Protein AF-A0A2P5Y773-F1 (afdb_monomer)

Radius of gyration: 46.37 Å; Cα contacts (8 Å, |Δi|>4): 130; chains: 1; bounding box: 118×93×132 Å

Secondary structure (DSSP, 8-state):
---------------------------------------S-----PPP--HHHHSS-TT------B-TTS-B-SHHHHHHHHHHHHHTT-TTTS-TT-SSGGGS-HHHHHHHHHHH-S-HHHHHHH---TTS-HHHHHHHHHHHTSHHHHHHHHHHHHHHHT-----S-TTS-HHHHHHHHHHHHSSPPPHHHHHHHHHB-TTS-BSSHHHHHHHHHHHHHHHHHHHHTTSTTS-HHHHHHHHHHHHH-SPPHHHHHHHHHHHHHHHHHHHHHHHHHHHHHHHHHHHHHHHHHHHHHHHHHHHHHHHHHHHHHHHHHHHHT-

InterPro domains:
  IPR004252 Probable transposase, Ptta/En/Spm, plant [PF03004] (135-253)

Organism: Gossypium barbadense (NCBI:txid3634)

Sequence (322 aa):
MVQNTPNSEEANSEQQTVIGSSNVPETLDESAEFQTESGETRRGRGRTLLKDLYNLNPVERVKVSRNSHGQPVGSEARFLAGYLGIIARNANMLPINYESWHHMPNNNKNQTLDTIKVLDDYIKKRNVPPRMLRYQWEDAVRFWNSKKGEDREQVGTSSRQKQKFTHMARSRSFFSVAEAEEVSSGQKVGRLQLFEITHRKKDGSPMTSEAGEIMKLKEKKAEYEAVASTDSSVNLDNIDNIIITEVFGPESQAQAEVQRLRDQIAQMQANTVEQIAEVERTYEELQQQLRADAAAREAVAAAREAEAVAMAAEQSKKYDEL

Solvent-accessible surface area (backbone atoms only — not comparable to full-atom values): 20002 Å² total; per-residue (Å²): 130,88,81,83,88,85,85,92,89,86,83,88,89,84,83,89,81,90,87,77,90,77,79,78,77,81,77,74,81,80,71,85,78,79,82,75,88,86,83,77,78,94,66,78,90,70,85,87,72,68,62,70,71,74,68,46,55,96,86,62,71,89,80,61,46,59,51,99,87,69,47,68,39,71,80,47,29,58,52,50,56,53,48,52,58,48,51,63,66,33,57,86,50,43,53,81,88,50,96,42,79,85,74,47,57,65,66,34,53,49,55,47,46,63,75,60,62,67,61,57,72,58,55,59,60,66,66,52,55,96,92,51,57,63,68,61,46,42,50,50,53,53,44,56,76,29,71,70,31,48,53,49,49,51,51,50,50,58,51,56,72,64,60,84,79,77,69,63,49,71,94,49,52,71,68,62,52,36,52,56,47,22,70,73,68,75,45,87,68,48,69,62,56,48,48,47,69,26,37,36,42,97,86,69,46,55,72,44,72,69,52,40,54,57,56,52,48,57,69,50,44,60,58,53,50,56,51,30,73,73,40,90,85,50,57,77,84,48,51,56,52,52,58,47,30,72,74,76,40,79,70,56,70,72,55,52,51,50,51,55,50,50,54,52,49,52,53,52,49,53,52,51,53,51,52,50,53,51,53,53,50,55,50,52,52,51,53,51,51,54,51,51,53,50,53,52,51,50,51,54,50,53,51,52,51,51,52,51,51,51,53,53,53,54,54,52,55,65,63,77,77,113

pLDDT: mean 73.15, std 18.67, range [25.36, 96.06]

Structure (mmCIF, N/CA/C/O backbone):
data_AF-A0A2P5Y773-F1
#
_entry.id   AF-A0A2P5Y773-F1
#
loop_
_atom_site.group_PDB
_atom_site.id
_atom_site.type_symbol
_atom_site.label_atom_id
_atom_site.label_alt_id
_atom_site.label_comp_id
_atom_site.label_asym_id
_atom_site.label_entity_id
_atom_site.label_seq_id
_atom_site.pdbx_PDB_ins_code
_atom_site.Cartn_x
_atom_site.Cartn_y
_atom_site.Cartn_z
_atom_site.occupancy
_atom_site.B_iso_or_equiv
_atom_site.auth_seq_id
_atom_site.auth_comp_id
_atom_site.auth_asym_id
_atom_site.auth_atom_id
_atom_site.pdbx_PDB_model_num
ATOM 1 N N . MET A 1 1 ? -38.745 54.515 -20.528 1.00 32.78 1 MET A N 1
ATOM 2 C CA . MET A 1 1 ? -38.374 55.773 -21.213 1.00 32.78 1 MET A CA 1
ATOM 3 C C . MET A 1 1 ? -36.847 55.790 -21.279 1.00 32.78 1 MET A C 1
ATOM 5 O O . MET A 1 1 ? -36.248 55.534 -20.250 1.00 32.78 1 MET A O 1
ATOM 9 N N . VAL A 1 2 ? -36.207 55.751 -22.461 1.00 28.33 2 VAL A N 1
ATOM 10 C CA . VAL A 1 2 ? -36.013 56.924 -23.357 1.00 28.33 2 VAL A CA 1
ATOM 11 C C . VAL A 1 2 ? -35.158 57.938 -22.568 1.00 28.33 2 VAL A C 1
ATOM 13 O O . VAL A 1 2 ? -35.618 58.366 -21.522 1.00 28.33 2 VAL A O 1
ATOM 16 N N . GLN A 1 3 ? -33.924 58.331 -22.901 1.00 30.53 3 GLN A N 1
ATOM 17 C CA . GLN A 1 3 ? -33.239 58.498 -24.186 1.00 30.53 3 GLN A CA 1
ATOM 18 C C . GLN A 1 3 ? -31.768 58.933 -23.944 1.00 30.53 3 GLN A C 1
ATOM 20 O O . GLN A 1 3 ? -31.491 59.607 -22.960 1.00 30.53 3 GLN A O 1
ATOM 25 N N . ASN A 1 4 ? -30.886 58.569 -24.882 1.00 26.23 4 ASN A N 1
ATOM 26 C CA . ASN A 1 4 ? -29.913 59.394 -25.632 1.00 26.23 4 ASN A CA 1
ATOM 27 C C . ASN A 1 4 ? -28.979 60.431 -24.943 1.00 26.23 4 ASN A C 1
ATOM 29 O O . ASN A 1 4 ? -29.434 61.452 -24.443 1.00 26.23 4 ASN A O 1
ATOM 33 N N . THR A 1 5 ? -27.661 60.153 -25.054 1.00 39.84 5 THR A N 1
ATOM 34 C CA . THR A 1 5 ? -26.528 60.902 -25.701 1.00 39.84 5 THR A CA 1
ATOM 35 C C . THR A 1 5 ? -26.584 62.434 -25.895 1.00 39.84 5 THR A C 1
ATOM 37 O O . THR 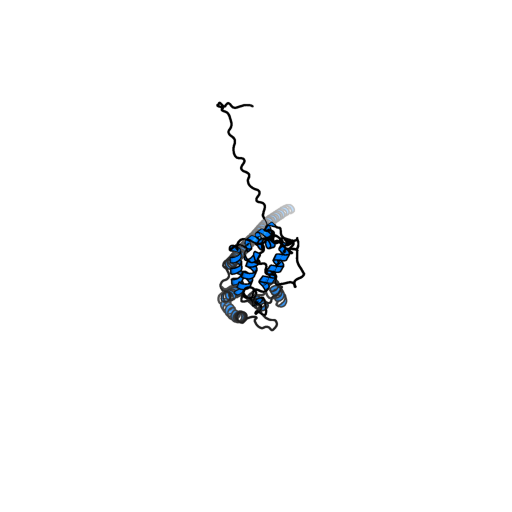A 1 5 ? -27.665 62.970 -26.120 1.00 39.84 5 THR A O 1
ATOM 40 N N . PRO A 1 6 ? -25.422 63.140 -25.965 1.00 40.66 6 PRO A N 1
ATOM 41 C CA . PRO A 1 6 ? -24.846 63.468 -27.296 1.00 40.66 6 PRO A CA 1
ATOM 42 C C . PRO A 1 6 ? -23.299 63.619 -27.423 1.00 40.66 6 PRO A C 1
ATOM 44 O O . PRO A 1 6 ? -22.616 63.953 -26.462 1.00 40.66 6 PRO A O 1
ATOM 47 N N . ASN A 1 7 ? -22.846 63.404 -28.675 1.00 27.86 7 ASN A N 1
ATOM 48 C CA . ASN A 1 7 ? -21.818 64.072 -29.521 1.00 27.86 7 ASN A CA 1
ATOM 49 C C . ASN A 1 7 ? -20.369 64.257 -29.020 1.00 27.86 7 ASN A C 1
ATOM 51 O O . ASN A 1 7 ? -20.149 64.697 -27.902 1.00 27.86 7 ASN A O 1
ATOM 55 N N . SER A 1 8 ? -19.290 63.912 -29.745 1.00 32.34 8 SER A N 1
ATOM 56 C CA . SER A 1 8 ? -18.887 63.989 -31.178 1.00 32.34 8 SER A CA 1
ATOM 57 C C . SER A 1 8 ? -18.492 65.378 -31.689 1.00 32.34 8 SER A C 1
ATOM 59 O O . SER A 1 8 ? -19.305 66.287 -31.596 1.00 32.34 8 SER A O 1
ATOM 61 N N . GLU A 1 9 ? -17.297 65.445 -32.294 1.00 32.12 9 GLU A N 1
ATOM 62 C CA . GLU A 1 9 ? -16.772 66.319 -33.378 1.00 32.12 9 GLU A CA 1
ATOM 63 C C . GLU A 1 9 ? -15.275 66.563 -33.096 1.00 32.12 9 GLU A C 1
ATOM 65 O O . GLU A 1 9 ? -14.897 66.743 -31.944 1.00 32.12 9 GLU A O 1
ATOM 70 N N . GLU A 1 10 ? -14.308 66.592 -34.008 1.00 28.27 10 GLU A N 1
ATOM 71 C CA . GLU A 1 10 ? -14.104 66.331 -35.443 1.00 28.27 10 GLU A CA 1
ATOM 72 C C . GLU A 1 10 ? -12.554 66.421 -35.584 1.00 28.27 10 GLU A C 1
ATOM 74 O O . GLU A 1 10 ? -11.905 67.120 -34.808 1.00 28.27 10 GLU A O 1
ATOM 79 N N . ALA A 1 11 ? -11.852 65.680 -36.441 1.00 27.17 11 ALA A N 1
ATOM 80 C CA . ALA A 1 11 ? -11.589 66.119 -37.808 1.00 27.17 11 ALA A CA 1
ATOM 81 C C . ALA A 1 11 ? -10.816 65.045 -38.604 1.00 27.17 11 ALA A C 1
ATOM 83 O O . ALA A 1 11 ? -9.914 64.376 -38.097 1.00 27.17 11 ALA A O 1
ATOM 84 N N . ASN A 1 12 ? -11.194 64.944 -39.877 1.00 26.11 12 ASN A N 1
ATOM 85 C CA . ASN A 1 12 ? -10.634 64.131 -40.957 1.00 26.11 12 ASN A CA 1
ATOM 86 C C . ASN A 1 12 ? -9.187 64.504 -41.336 1.00 26.11 12 ASN A C 1
ATOM 88 O O . ASN A 1 12 ? -8.844 65.682 -41.295 1.00 26.11 12 ASN A O 1
ATOM 92 N N . SER A 1 13 ? -8.411 63.548 -41.872 1.00 33.34 13 SER A N 1
ATOM 93 C CA . SER A 1 13 ? -7.856 63.683 -43.234 1.00 33.34 13 SER A CA 1
ATOM 94 C C . SER A 1 13 ? -7.246 62.385 -43.788 1.00 33.34 13 SER A C 1
ATOM 96 O O . SER A 1 13 ? -6.932 61.440 -43.070 1.00 33.34 13 SER A O 1
ATOM 98 N N . GLU A 1 14 ? -7.136 62.383 -45.108 1.00 31.12 14 GLU A N 1
ATOM 99 C CA . GLU A 1 14 ? -7.067 61.295 -46.074 1.00 31.12 14 GLU A CA 1
ATOM 100 C C . GLU A 1 14 ? -5.668 60.696 -46.358 1.00 31.12 14 GLU A C 1
ATOM 102 O O . GLU A 1 14 ? -4.648 61.371 -46.317 1.00 31.12 14 GLU A O 1
ATOM 107 N N . GLN A 1 15 ? -5.710 59.422 -46.778 1.00 28.97 15 GLN A N 1
ATOM 108 C CA . GLN A 1 15 ? -4.941 58.757 -47.850 1.00 28.97 15 GLN A CA 1
ATOM 109 C C . GLN A 1 15 ? -3.444 58.369 -47.722 1.00 28.97 15 GLN A C 1
ATOM 111 O O . GLN A 1 15 ? -2.526 59.175 -47.727 1.00 28.97 15 GLN A O 1
ATOM 116 N N . GLN A 1 16 ? -3.273 57.038 -47.820 1.00 25.36 16 GLN A N 1
ATOM 117 C CA . GLN A 1 16 ? -2.366 56.258 -48.684 1.00 25.36 16 GLN A CA 1
ATOM 118 C C . GLN A 1 16 ? -0.847 56.486 -48.624 1.00 25.36 16 GLN A C 1
ATOM 120 O O . GLN A 1 16 ? -0.294 57.379 -49.255 1.00 25.36 16 GLN A O 1
ATOM 125 N N . THR A 1 17 ? -0.139 55.468 -48.116 1.00 25.41 17 THR A N 1
ATOM 126 C CA . THR A 1 17 ? 0.992 54.862 -48.842 1.00 25.41 17 THR A CA 1
ATOM 127 C C . THR A 1 17 ? 1.051 53.359 -48.553 1.00 25.41 17 THR A C 1
ATOM 129 O O . THR A 1 17 ? 0.900 52.907 -47.422 1.00 25.41 17 THR A O 1
ATOM 132 N N . VAL A 1 18 ? 1.218 52.601 -49.631 1.00 26.30 18 VAL A N 1
ATOM 133 C CA . VAL A 1 18 ? 1.481 51.162 -49.730 1.00 26.30 18 VAL A CA 1
ATOM 134 C C . VAL A 1 18 ? 2.726 50.768 -48.918 1.00 26.30 18 VAL A C 1
ATOM 136 O O . VAL A 1 18 ? 3.660 51.559 -48.864 1.00 26.30 18 VAL A O 1
ATOM 139 N N . ILE A 1 19 ? 2.752 49.550 -48.350 1.00 27.52 19 ILE A N 1
ATOM 140 C CA . ILE A 1 19 ? 3.874 48.571 -48.309 1.00 27.52 19 ILE A CA 1
ATOM 141 C C . ILE A 1 19 ? 3.688 47.598 -47.125 1.00 27.52 19 ILE A C 1
ATOM 143 O O . ILE A 1 19 ? 3.613 48.012 -45.973 1.00 27.52 19 ILE A O 1
ATOM 147 N N . GLY A 1 20 ? 3.708 46.290 -47.421 1.00 26.62 20 GLY A N 1
ATOM 148 C CA . GLY A 1 20 ? 4.190 45.278 -46.473 1.00 26.62 20 GLY A CA 1
ATOM 149 C C . GLY A 1 20 ? 3.200 44.213 -45.997 1.00 26.62 20 GLY A C 1
ATOM 150 O O . GLY A 1 20 ? 3.098 43.986 -44.796 1.00 26.62 20 GLY A O 1
ATOM 151 N N . SER A 1 21 ? 2.521 43.496 -46.901 1.00 28.83 21 SER A N 1
ATOM 152 C CA . SER A 1 21 ? 2.020 42.153 -46.563 1.00 28.83 21 SER A CA 1
ATOM 153 C C . SER A 1 21 ? 3.237 41.232 -46.408 1.00 28.83 21 SER A C 1
ATOM 155 O O . SER A 1 21 ? 3.827 40.797 -47.396 1.00 28.83 21 SER A O 1
ATOM 157 N N . SER A 1 22 ? 3.691 41.039 -45.169 1.00 29.39 22 SER A N 1
ATOM 158 C CA . SER A 1 22 ? 4.799 40.138 -44.856 1.00 29.39 22 SER A CA 1
ATOM 159 C C . SER A 1 22 ? 4.264 38.714 -44.781 1.00 29.39 22 SER A C 1
ATOM 161 O O . SER A 1 22 ? 3.589 38.331 -43.826 1.00 29.39 22 SER A O 1
ATOM 163 N N . ASN A 1 23 ? 4.544 37.958 -45.839 1.00 32.72 23 ASN A N 1
ATOM 164 C CA . ASN A 1 23 ? 4.350 36.520 -45.917 1.00 32.72 23 ASN A CA 1
ATOM 165 C C . ASN A 1 23 ? 5.116 35.842 -44.773 1.00 32.72 23 ASN A C 1
ATOM 167 O O . ASN A 1 23 ? 6.347 35.846 -44.759 1.00 32.72 23 ASN A O 1
ATOM 171 N N . VAL A 1 24 ? 4.396 35.239 -43.829 1.00 33.06 24 VAL A N 1
ATOM 172 C CA . VAL A 1 24 ? 4.971 34.218 -42.948 1.00 33.06 24 VAL A CA 1
ATOM 173 C C . VAL A 1 24 ? 5.162 32.968 -43.810 1.00 33.06 24 VAL A C 1
ATOM 175 O O . VAL A 1 24 ? 4.167 32.476 -44.347 1.00 33.06 24 VAL A O 1
ATOM 178 N N . PRO A 1 25 ? 6.391 32.458 -44.006 1.00 31.61 25 PRO A N 1
ATOM 179 C CA . PRO A 1 25 ? 6.590 31.267 -44.808 1.00 31.61 25 PRO A CA 1
ATOM 180 C C . PRO A 1 25 ? 6.075 30.061 -4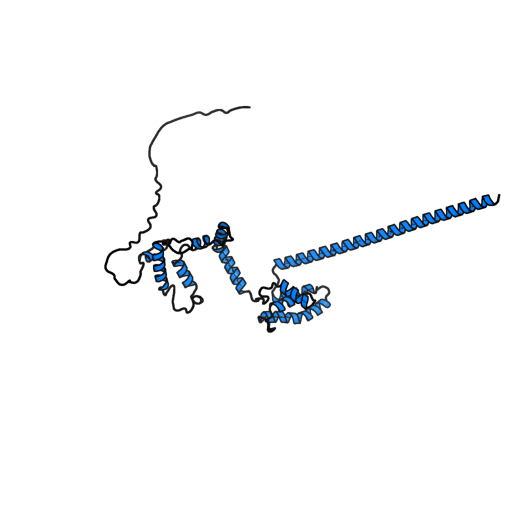4.029 1.00 31.61 25 PRO A C 1
ATOM 182 O O . PRO A 1 25 ? 6.515 29.783 -42.913 1.00 31.61 25 PRO A O 1
ATOM 185 N N . GLU A 1 26 ? 5.159 29.336 -44.655 1.00 33.62 26 GLU A N 1
ATOM 186 C CA . GLU A 1 26 ? 4.920 27.926 -44.401 1.00 33.62 26 GLU A CA 1
ATOM 187 C C . GLU A 1 26 ? 6.259 27.205 -44.621 1.00 33.62 26 GLU A C 1
ATOM 189 O O . GLU A 1 26 ? 6.701 27.001 -45.752 1.00 33.62 26 GLU A O 1
ATOM 194 N N . THR A 1 27 ? 6.986 26.929 -43.534 1.00 28.39 27 THR A N 1
ATOM 195 C CA . THR A 1 27 ? 8.229 26.161 -43.593 1.00 28.39 27 THR A CA 1
ATOM 196 C C . THR A 1 27 ? 7.857 24.728 -43.938 1.00 28.39 27 THR A C 1
ATOM 198 O O . THR A 1 27 ? 7.504 23.938 -43.061 1.00 28.39 27 THR A O 1
ATOM 201 N N . LEU A 1 28 ? 7.889 24.428 -45.236 1.00 30.09 28 LEU A N 1
ATOM 202 C CA . LEU A 1 28 ? 8.004 23.077 -45.757 1.00 30.09 28 LEU A CA 1
ATOM 203 C C . LEU A 1 28 ? 9.133 22.378 -44.996 1.00 30.09 28 LEU A C 1
ATOM 205 O O . LEU A 1 28 ? 10.284 22.810 -45.028 1.00 30.09 28 LEU A O 1
ATOM 209 N N . ASP A 1 29 ? 8.754 21.335 -44.266 1.00 35.06 29 ASP A N 1
ATOM 210 C CA . ASP A 1 29 ? 9.644 20.364 -43.643 1.00 35.06 29 ASP A CA 1
ATOM 211 C C . ASP A 1 29 ? 10.406 19.664 -44.775 1.00 35.06 29 ASP A C 1
ATOM 213 O O . ASP A 1 29 ? 9.926 18.696 -45.370 1.00 35.06 29 ASP A O 1
ATOM 217 N N . GLU A 1 30 ? 11.555 20.226 -45.153 1.00 34.59 30 GLU A N 1
ATOM 218 C CA . GLU A 1 30 ? 12.492 19.619 -46.091 1.00 34.59 30 GLU A CA 1
ATOM 219 C C . GLU A 1 30 ? 13.136 18.417 -45.393 1.00 34.59 30 GLU A C 1
ATOM 221 O O . GLU A 1 30 ? 14.244 18.457 -44.861 1.00 34.59 30 GLU A O 1
ATOM 226 N N . SER A 1 31 ? 12.373 17.327 -45.329 1.00 39.81 31 SER A N 1
ATOM 227 C CA . SER A 1 31 ? 12.896 16.023 -44.956 1.00 39.81 31 SER A CA 1
ATOM 228 C C . SER A 1 31 ? 14.007 15.657 -45.938 1.00 39.81 31 SER A C 1
ATOM 230 O O . SER A 1 31 ? 13.768 15.532 -47.136 1.00 39.81 31 SER A O 1
ATOM 232 N N . ALA A 1 32 ? 15.235 15.526 -45.430 1.00 38.16 32 ALA A N 1
ATOM 233 C CA . ALA A 1 32 ? 16.382 15.114 -46.225 1.00 38.16 32 ALA A CA 1
ATOM 234 C C . ALA A 1 32 ? 16.079 13.762 -46.894 1.00 38.16 32 ALA A C 1
ATOM 236 O O . ALA A 1 32 ? 16.046 12.714 -46.240 1.00 38.16 32 ALA A O 1
ATOM 237 N N . GLU A 1 33 ? 15.823 13.786 -48.201 1.00 37.22 33 GLU A N 1
ATOM 238 C CA . GLU A 1 33 ? 15.613 12.583 -48.994 1.00 37.22 33 GLU A CA 1
ATOM 239 C C . GLU A 1 33 ? 16.935 11.814 -49.106 1.00 37.22 33 GLU A C 1
ATOM 241 O O . GLU A 1 33 ? 17.861 12.198 -49.822 1.00 37.22 33 GLU A O 1
ATOM 246 N N . PHE A 1 34 ? 17.036 10.690 -48.397 1.00 44.25 34 PHE A N 1
ATOM 247 C CA . PHE A 1 34 ? 18.151 9.762 -48.559 1.00 44.25 34 PHE A CA 1
ATOM 248 C C . PHE A 1 34 ? 17.997 9.012 -49.886 1.00 44.25 34 PHE A C 1
ATOM 250 O O . PHE A 1 34 ? 17.175 8.097 -50.001 1.00 44.25 34 PHE A O 1
ATOM 257 N N . GLN A 1 35 ? 18.798 9.376 -50.889 1.00 38.19 35 GLN A N 1
ATOM 258 C CA . GLN A 1 35 ? 18.780 8.701 -52.183 1.00 38.19 35 GLN A CA 1
ATOM 259 C C . GLN A 1 35 ? 19.191 7.229 -52.052 1.00 38.19 35 GLN A C 1
ATOM 261 O O . GLN A 1 35 ? 20.251 6.887 -51.527 1.00 38.19 35 GLN A O 1
ATOM 266 N N . THR A 1 36 ? 18.355 6.332 -52.573 1.00 38.25 36 THR A N 1
ATOM 267 C CA . THR A 1 36 ? 18.776 4.972 -52.914 1.00 38.25 36 THR A CA 1
ATOM 268 C C . THR A 1 36 ? 19.161 4.952 -54.385 1.00 38.25 36 THR A C 1
ATOM 270 O O . THR A 1 36 ? 18.275 4.920 -55.235 1.00 38.25 36 THR A O 1
ATOM 273 N N . GLU A 1 37 ? 20.461 4.960 -54.687 1.00 36.00 37 GLU A N 1
ATOM 274 C CA . GLU A 1 37 ? 20.960 4.723 -56.046 1.00 36.00 37 GLU A CA 1
ATOM 275 C C . GLU A 1 37 ? 20.447 3.369 -56.557 1.00 36.00 37 GLU A C 1
ATOM 277 O O . GLU A 1 37 ? 20.807 2.296 -56.061 1.00 36.00 37 GLU A O 1
ATOM 282 N N . SER A 1 38 ? 19.562 3.421 -57.551 1.00 44.47 38 SER A N 1
ATOM 283 C CA . SER A 1 38 ? 19.101 2.264 -58.304 1.00 44.47 38 SER A CA 1
ATOM 284 C C . SER A 1 38 ? 19.904 2.155 -59.595 1.00 44.47 38 SER A C 1
ATOM 286 O O . SER A 1 38 ? 19.554 2.769 -60.599 1.00 44.47 38 SER A O 1
ATOM 288 N N . GLY A 1 39 ? 20.962 1.348 -59.585 1.00 47.31 39 GLY A N 1
ATOM 289 C CA . GLY A 1 39 ? 21.643 0.966 -60.81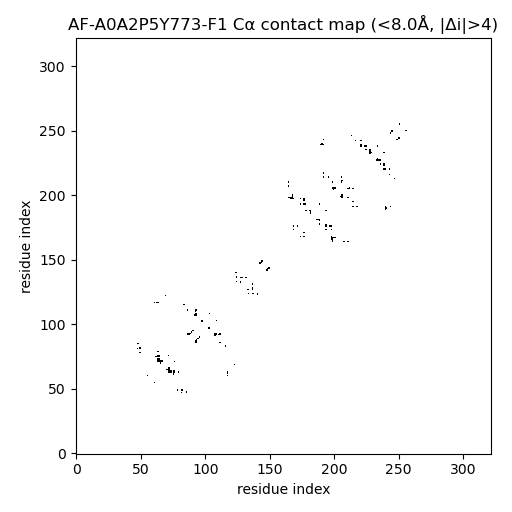9 1.00 47.31 39 GLY A CA 1
ATOM 290 C C . GLY A 1 39 ? 23.086 0.548 -60.604 1.00 47.31 39 GLY A C 1
ATOM 291 O O . GLY A 1 39 ? 23.938 1.399 -60.427 1.00 47.31 39 GLY A O 1
ATOM 292 N N . GLU A 1 40 ? 23.326 -0.766 -60.611 1.00 41.56 40 GLU A N 1
ATOM 293 C CA . GLU A 1 40 ? 24.438 -1.465 -61.286 1.00 41.56 40 GLU A CA 1
ATOM 294 C C . GLU A 1 40 ? 24.680 -2.840 -60.639 1.00 41.56 40 GLU A C 1
ATOM 296 O O . GLU A 1 40 ? 24.579 -3.008 -59.427 1.00 41.56 40 GLU A O 1
ATOM 301 N N . THR A 1 41 ? 24.940 -3.835 -61.497 1.00 46.00 41 THR A N 1
ATOM 302 C CA . THR A 1 41 ? 25.347 -5.239 -61.256 1.00 46.00 41 THR A CA 1
ATOM 303 C C . THR A 1 41 ? 25.388 -5.740 -59.805 1.00 46.00 41 THR A C 1
ATOM 305 O O . THR A 1 41 ? 26.146 -5.232 -58.983 1.00 46.00 41 THR A O 1
ATOM 308 N N . ARG A 1 42 ? 24.641 -6.825 -59.524 1.00 48.84 42 ARG A N 1
ATOM 309 C CA . ARG A 1 42 ? 24.523 -7.498 -58.213 1.00 48.84 42 ARG A CA 1
ATOM 310 C C . ARG A 1 42 ? 25.890 -7.777 -57.558 1.00 48.84 42 ARG A C 1
ATOM 312 O O . ARG A 1 42 ? 26.439 -8.867 -57.693 1.00 48.84 42 ARG A O 1
ATOM 319 N N . ARG A 1 43 ? 26.409 -6.816 -56.789 1.00 56.88 43 ARG A N 1
ATOM 320 C CA . ARG A 1 43 ? 27.452 -7.048 -55.782 1.00 56.88 43 ARG A CA 1
ATOM 321 C C . ARG A 1 43 ? 26.822 -7.834 -54.632 1.00 56.88 43 ARG A C 1
ATOM 323 O O . ARG A 1 43 ? 25.664 -7.601 -54.282 1.00 56.88 43 ARG A O 1
ATOM 330 N N . GLY A 1 44 ? 27.575 -8.759 -54.034 1.00 51.88 44 GLY A N 1
ATOM 331 C CA . GLY A 1 44 ? 27.167 -9.394 -52.779 1.00 51.88 44 GLY A CA 1
ATOM 332 C C . GLY A 1 44 ? 26.790 -8.326 -51.747 1.00 51.88 44 GLY A C 1
ATOM 333 O O . GLY A 1 44 ? 27.393 -7.252 -51.715 1.00 51.88 44 GLY A O 1
ATOM 334 N N . ARG A 1 45 ? 25.753 -8.577 -50.942 1.00 52.91 45 ARG A N 1
ATOM 335 C CA . ARG A 1 45 ? 25.206 -7.578 -50.013 1.00 52.91 45 ARG A CA 1
ATOM 336 C C . ARG A 1 45 ? 26.272 -7.209 -48.970 1.00 52.91 45 ARG A C 1
ATOM 338 O O . ARG A 1 45 ? 26.544 -7.982 -48.058 1.00 52.91 45 ARG A O 1
ATOM 345 N N . GLY A 1 46 ? 26.904 -6.048 -49.145 1.00 63.91 46 GLY A N 1
ATOM 346 C CA . GLY A 1 46 ? 27.942 -5.535 -48.253 1.00 63.91 46 GLY A CA 1
ATOM 347 C C . GLY A 1 46 ? 27.399 -5.079 -46.896 1.00 63.91 46 GLY A C 1
ATOM 348 O O . GLY A 1 46 ? 26.190 -4.994 -46.670 1.00 63.91 46 GLY A O 1
ATOM 349 N N . ARG A 1 47 ? 28.313 -4.766 -45.972 1.00 59.47 47 ARG A N 1
ATOM 350 C CA . ARG A 1 47 ? 27.990 -4.278 -44.625 1.00 59.47 47 ARG A CA 1
ATOM 351 C C . ARG A 1 47 ? 27.212 -2.958 -44.696 1.00 59.47 47 ARG A C 1
ATOM 353 O O . ARG A 1 47 ? 27.708 -1.983 -45.249 1.00 59.47 47 ARG A O 1
ATOM 360 N N . THR A 1 48 ? 26.041 -2.897 -44.061 1.00 67.88 48 THR A N 1
ATOM 361 C CA . THR A 1 48 ? 25.289 -1.645 -43.881 1.00 67.88 48 THR A CA 1
ATOM 362 C C . THR A 1 48 ? 26.058 -0.693 -42.959 1.00 67.88 48 THR A C 1
ATOM 364 O O . THR A 1 48 ? 26.351 -1.065 -41.817 1.00 67.88 48 THR A O 1
ATOM 367 N N . LEU A 1 49 ? 26.389 0.506 -43.456 1.00 63.72 49 LEU A N 1
ATOM 368 C CA . LEU A 1 49 ? 27.180 1.514 -42.735 1.00 63.72 49 LEU A CA 1
ATOM 369 C C . LEU A 1 49 ? 26.376 2.746 -42.281 1.00 63.72 49 LEU A C 1
ATOM 371 O O . LEU A 1 49 ? 26.793 3.349 -41.303 1.00 63.72 49 LEU A O 1
ATOM 375 N N . LEU A 1 50 ? 25.257 3.096 -42.943 1.00 67.69 50 LEU A N 1
ATOM 376 C CA . LEU A 1 50 ? 24.382 4.244 -42.600 1.00 67.69 50 LEU A CA 1
ATOM 377 C C . LEU A 1 50 ? 25.180 5.506 -42.175 1.00 67.69 50 LEU A C 1
ATOM 379 O O . LEU A 1 50 ? 24.931 6.089 -41.124 1.00 67.69 50 LEU A O 1
ATOM 383 N N . LYS A 1 51 ? 26.193 5.893 -42.969 1.00 66.06 51 LYS A N 1
ATOM 384 C CA . LYS A 1 51 ? 27.165 6.947 -42.609 1.00 66.06 51 LYS A CA 1
ATOM 385 C C . LYS A 1 51 ? 26.496 8.293 -42.325 1.00 66.06 51 LYS A C 1
ATOM 387 O O . LYS A 1 51 ? 26.890 8.974 -41.388 1.00 66.06 51 LYS A O 1
ATOM 392 N N . ASP A 1 52 ? 25.451 8.616 -43.076 1.00 61.50 52 ASP A N 1
ATOM 393 C CA . ASP A 1 52 ? 24.742 9.892 -42.968 1.00 61.50 52 ASP A CA 1
ATOM 394 C C . ASP A 1 52 ? 24.061 10.065 -41.605 1.00 61.50 52 ASP A C 1
ATOM 396 O O . ASP A 1 52 ? 23.965 11.175 -41.102 1.00 61.50 52 ASP A O 1
ATOM 400 N N . LEU A 1 53 ? 23.693 8.961 -40.942 1.00 62.66 53 LEU A N 1
ATOM 401 C CA . LEU A 1 53 ? 23.092 8.981 -39.609 1.00 62.66 53 LEU A CA 1
ATOM 402 C C . LEU A 1 53 ? 24.106 9.333 -38.505 1.00 62.66 53 LEU A C 1
ATOM 404 O O . LEU A 1 53 ? 23.727 9.871 -37.471 1.00 62.66 53 LEU A O 1
ATOM 408 N N . TYR A 1 54 ? 25.392 9.035 -38.718 1.00 60.47 54 TYR A N 1
ATOM 409 C CA . TYR A 1 54 ? 26.478 9.417 -37.805 1.00 60.47 54 TYR A CA 1
ATOM 410 C C . TYR A 1 54 ? 26.922 10.870 -37.982 1.00 60.47 54 TYR A C 1
ATOM 412 O O . TYR A 1 54 ? 27.531 11.427 -37.073 1.00 60.47 54 TYR A O 1
ATOM 420 N N . ASN A 1 55 ? 26.617 11.464 -39.136 1.00 59.66 55 ASN A N 1
ATOM 421 C CA . ASN A 1 55 ? 26.916 12.859 -39.445 1.00 59.66 55 ASN A CA 1
ATOM 422 C C . ASN A 1 55 ? 25.773 13.808 -39.048 1.00 59.66 55 ASN A C 1
ATOM 424 O O . ASN A 1 55 ? 25.925 15.019 -39.195 1.00 59.66 55 ASN A O 1
ATOM 428 N N . LEU A 1 56 ? 24.646 13.278 -38.557 1.00 61.66 56 LEU A N 1
ATOM 429 C CA . LEU A 1 56 ? 23.558 14.092 -38.023 1.00 61.66 56 LEU A CA 1
ATOM 430 C C . LEU A 1 56 ? 24.017 14.851 -36.778 1.00 61.66 56 LEU A C 1
ATOM 432 O O . LEU A 1 56 ? 24.749 14.328 -35.932 1.00 61.66 56 LEU A O 1
ATOM 436 N N . ASN A 1 57 ? 23.541 16.086 -36.650 1.00 56.62 57 ASN A N 1
ATOM 437 C CA . ASN A 1 57 ? 23.722 16.876 -35.443 1.00 56.62 57 ASN A CA 1
ATOM 438 C C . ASN A 1 57 ? 23.132 16.106 -34.237 1.00 56.62 57 ASN A C 1
ATOM 440 O O . ASN A 1 57 ? 22.040 15.557 -34.369 1.00 56.62 57 ASN A O 1
ATOM 444 N N . PRO A 1 58 ? 23.775 16.067 -33.051 1.00 58.53 58 PRO A N 1
ATOM 445 C CA . PRO A 1 58 ? 23.231 15.404 -31.855 1.00 58.53 58 PRO A CA 1
ATOM 446 C C . PRO A 1 58 ? 21.786 15.782 -31.474 1.00 58.53 58 PRO A C 1
ATOM 448 O O . PRO A 1 58 ? 21.124 15.046 -30.736 1.00 58.53 58 PRO A O 1
ATOM 451 N N . VAL A 1 59 ? 21.302 16.934 -31.951 1.00 57.41 59 VAL A N 1
ATOM 452 C CA . VAL A 1 59 ? 19.931 17.427 -31.752 1.00 57.41 59 VAL A CA 1
ATOM 453 C C . VAL A 1 59 ? 18.950 16.882 -32.804 1.00 57.41 59 VAL A C 1
ATOM 455 O O . VAL A 1 59 ? 17.765 16.713 -32.513 1.00 57.41 59 VAL A O 1
ATOM 458 N N . GLU A 1 60 ? 19.426 16.555 -34.003 1.00 63.44 60 GLU A N 1
ATOM 459 C CA . GLU A 1 60 ? 18.611 16.070 -35.116 1.00 63.44 60 GLU A CA 1
ATOM 460 C C . GLU A 1 60 ? 18.370 14.563 -34.996 1.00 63.44 60 GLU A C 1
ATOM 462 O O . GLU A 1 60 ? 19.290 13.750 -34.910 1.00 63.44 60 GLU A O 1
ATOM 467 N N . ARG A 1 61 ? 17.093 14.168 -34.977 1.00 71.44 61 ARG A N 1
ATOM 468 C CA . ARG A 1 61 ? 16.682 12.764 -34.865 1.00 71.44 61 ARG A CA 1
ATOM 469 C C . ARG A 1 61 ? 15.783 12.393 -36.029 1.00 71.44 61 ARG A C 1
ATOM 471 O O . ARG A 1 61 ? 14.792 13.068 -36.291 1.00 71.44 61 ARG A O 1
ATOM 478 N N . VAL A 1 62 ? 16.078 11.264 -36.669 1.00 71.88 62 VAL A N 1
ATOM 479 C CA . VAL A 1 62 ? 15.208 10.701 -37.708 1.00 71.88 62 VAL A CA 1
ATOM 480 C C . VAL A 1 62 ? 13.906 10.221 -37.067 1.00 71.88 62 VAL A C 1
ATOM 482 O O . VAL A 1 62 ? 13.896 9.319 -36.222 1.00 71.88 62 VAL A O 1
ATOM 485 N N . LYS A 1 63 ? 12.788 10.826 -37.469 1.00 76.56 63 LYS A N 1
ATOM 486 C CA . LYS A 1 63 ? 11.456 10.461 -36.989 1.00 76.56 63 LYS A CA 1
ATOM 487 C C . LYS A 1 63 ? 10.956 9.225 -37.735 1.00 76.56 63 LYS A C 1
ATOM 489 O O . LYS A 1 63 ? 10.698 9.271 -38.928 1.00 76.56 63 LYS A O 1
ATOM 494 N N . VAL A 1 64 ? 10.769 8.124 -37.012 1.00 80.38 64 VAL A N 1
ATOM 495 C CA . VAL A 1 64 ? 10.234 6.875 -37.575 1.00 80.38 64 VAL A CA 1
ATOM 496 C C . VAL A 1 64 ? 8.739 6.780 -37.286 1.00 80.38 64 VAL A C 1
ATOM 498 O O . VAL A 1 64 ? 8.324 6.718 -36.124 1.00 80.38 64 VAL A O 1
ATOM 501 N N . SER A 1 65 ? 7.928 6.746 -38.341 1.00 77.75 65 SER A N 1
ATOM 502 C CA . SER A 1 65 ? 6.475 6.571 -38.243 1.00 77.75 65 SER A CA 1
ATOM 503 C C . SER A 1 65 ? 6.105 5.180 -37.719 1.00 77.75 65 SER A C 1
ATOM 505 O O . SER A 1 65 ? 6.848 4.216 -37.897 1.00 77.75 65 SER A O 1
ATOM 507 N N . ARG A 1 66 ? 4.951 5.053 -37.046 1.00 74.19 66 ARG A N 1
ATOM 508 C CA . ARG A 1 66 ? 4.465 3.782 -36.476 1.00 74.19 66 ARG A CA 1
ATOM 509 C C . ARG A 1 66 ? 2.989 3.534 -36.781 1.00 74.19 66 ARG A C 1
ATOM 511 O O . ARG A 1 66 ? 2.205 4.482 -36.808 1.00 74.19 66 ARG A O 1
ATOM 518 N N . ASN A 1 67 ? 2.610 2.267 -36.950 1.00 79.69 67 ASN A N 1
ATOM 519 C CA . ASN A 1 67 ? 1.208 1.855 -37.074 1.00 79.69 67 ASN A CA 1
ATOM 520 C C . ASN A 1 67 ? 0.481 1.855 -35.709 1.00 79.69 67 ASN A C 1
ATOM 522 O O . ASN A 1 67 ? 1.072 2.147 -34.666 1.00 79.69 67 ASN A O 1
ATOM 526 N N . SER A 1 68 ? -0.811 1.513 -35.705 1.00 74.25 68 SER A N 1
ATOM 527 C CA . SER A 1 68 ? -1.645 1.425 -34.492 1.00 74.25 68 SER A CA 1
ATOM 528 C C . SER A 1 68 ? -1.146 0.409 -33.456 1.00 74.25 68 SER A C 1
ATOM 530 O O . SER A 1 68 ? -1.431 0.564 -32.274 1.00 74.25 68 SER A O 1
ATOM 532 N N . HIS A 1 69 ? -0.361 -0.584 -33.877 1.00 72.94 69 HIS A N 1
ATOM 533 C CA . HIS A 1 69 ? 0.252 -1.596 -33.012 1.00 72.94 69 HIS A CA 1
ATOM 534 C C . HIS A 1 69 ? 1.647 -1.181 -32.509 1.00 72.94 69 HIS A C 1
ATOM 536 O O . HIS A 1 69 ? 2.342 -1.971 -31.875 1.00 72.94 69 HIS A O 1
ATOM 542 N N . GLY A 1 70 ? 2.092 0.046 -32.807 1.00 73.38 70 GLY A N 1
ATOM 543 C CA . GLY A 1 70 ? 3.386 0.569 -32.370 1.00 73.38 70 GLY A CA 1
ATOM 544 C C . GLY A 1 70 ? 4.592 0.052 -33.160 1.00 73.38 70 GLY A C 1
ATOM 545 O O . GLY A 1 70 ? 5.725 0.311 -32.749 1.00 73.38 70 GLY A O 1
ATOM 546 N N . GLN A 1 71 ? 4.376 -0.635 -34.284 1.00 79.75 71 GLN A N 1
ATOM 547 C CA . GLN A 1 71 ? 5.439 -1.140 -35.158 1.00 79.75 71 GLN A CA 1
ATOM 548 C C . GLN A 1 71 ? 5.906 -0.044 -36.126 1.00 79.75 71 GLN A C 1
ATOM 550 O O . GLN A 1 71 ? 5.061 0.711 -36.615 1.00 79.75 71 GLN A O 1
ATOM 555 N N . PRO A 1 72 ? 7.215 0.059 -36.424 1.00 82.62 72 PRO A N 1
ATOM 556 C CA . PRO A 1 72 ? 7.736 1.066 -37.343 1.00 82.62 72 PRO A CA 1
ATOM 557 C C . PRO A 1 72 ? 7.261 0.801 -38.781 1.00 82.62 72 PRO A C 1
ATOM 559 O O . PRO A 1 72 ? 7.308 -0.333 -39.255 1.00 82.62 72 PRO A O 1
ATOM 562 N N . VAL A 1 73 ? 6.813 1.848 -39.472 1.00 82.12 73 VAL A N 1
ATOM 563 C CA . VAL A 1 73 ? 6.324 1.815 -40.862 1.00 82.12 73 VAL A CA 1
ATOM 564 C C . VAL A 1 73 ? 6.945 2.951 -41.675 1.00 82.12 73 VAL A C 1
ATOM 566 O O . VAL A 1 73 ? 7.354 3.959 -41.104 1.00 82.12 73 VAL A O 1
ATOM 569 N N . GLY A 1 74 ? 7.001 2.791 -42.999 1.00 83.88 74 GLY A N 1
ATOM 570 C CA . GLY A 1 74 ? 7.604 3.764 -43.918 1.00 83.88 74 GLY A CA 1
ATOM 571 C C . GLY A 1 74 ? 9.046 3.433 -44.312 1.00 83.88 74 GLY A C 1
ATOM 572 O O . GLY A 1 74 ? 9.609 2.410 -43.906 1.00 83.88 74 GLY A O 1
ATOM 573 N N . SER A 1 75 ? 9.648 4.302 -45.125 1.00 77.75 75 SER A N 1
ATOM 574 C CA . SER A 1 75 ? 11.045 4.215 -45.573 1.00 77.75 75 SER A CA 1
ATOM 575 C C . SER A 1 75 ? 12.029 4.235 -44.399 1.00 77.75 75 SER A C 1
ATOM 577 O O . SER A 1 75 ? 13.028 3.510 -44.413 1.00 77.75 75 SER A O 1
ATOM 579 N N . GLU A 1 76 ? 11.698 4.982 -43.346 1.00 80.75 76 GLU A N 1
ATOM 580 C CA . GLU A 1 76 ? 12.483 5.227 -42.130 1.00 80.75 76 GLU A CA 1
ATOM 581 C C . GLU A 1 76 ? 12.581 3.973 -41.254 1.00 80.75 76 GLU A C 1
ATOM 583 O O . GLU A 1 76 ? 13.584 3.757 -40.573 1.00 80.75 76 GLU A O 1
ATOM 588 N N . ALA A 1 77 ? 11.584 3.082 -41.315 1.00 80.38 77 ALA A N 1
ATOM 589 C CA . ALA A 1 77 ? 11.583 1.823 -40.568 1.00 80.38 77 ALA A CA 1
ATOM 590 C C . ALA A 1 77 ? 12.763 0.917 -40.958 1.00 80.38 77 ALA A C 1
ATOM 592 O O . ALA A 1 77 ? 13.368 0.257 -40.108 1.00 80.38 77 ALA A O 1
ATOM 593 N N . ARG A 1 78 ? 13.136 0.920 -42.243 1.00 78.88 78 ARG A N 1
ATOM 594 C CA . ARG A 1 78 ? 14.290 0.173 -42.758 1.00 78.88 78 ARG A CA 1
ATOM 595 C C . ARG A 1 78 ? 15.612 0.769 -42.271 1.00 78.88 78 ARG A C 1
ATOM 597 O O . ARG A 1 78 ? 16.536 0.011 -41.970 1.00 78.88 78 ARG A O 1
ATOM 604 N N . PHE A 1 79 ? 15.691 2.095 -42.148 1.00 76.12 79 PHE A N 1
ATOM 605 C CA . PHE A 1 79 ? 16.848 2.775 -41.563 1.00 76.12 79 PHE A CA 1
ATOM 606 C C . PHE A 1 79 ? 16.977 2.467 -40.069 1.00 76.12 79 PHE A C 1
ATOM 608 O O . PHE A 1 79 ? 18.068 2.114 -39.628 1.00 76.12 79 PHE A O 1
ATOM 615 N N . LEU A 1 80 ? 15.869 2.473 -39.317 1.00 81.00 80 LEU A N 1
ATOM 616 C CA . LEU A 1 80 ? 15.850 2.061 -37.911 1.00 81.00 80 LEU A CA 1
ATOM 617 C C . LEU A 1 80 ? 16.361 0.628 -37.737 1.00 81.00 80 LEU A C 1
ATOM 619 O O . LEU A 1 80 ? 17.251 0.390 -36.926 1.00 81.00 80 LEU A O 1
ATOM 623 N N . ALA A 1 81 ? 15.851 -0.324 -38.521 1.00 81.56 81 ALA A N 1
ATOM 624 C CA . ALA A 1 81 ? 16.301 -1.714 -38.459 1.00 81.56 81 ALA A CA 1
ATOM 625 C C . ALA A 1 81 ? 17.805 -1.851 -38.768 1.00 81.56 81 ALA A C 1
ATOM 627 O O . ALA A 1 81 ? 18.527 -2.566 -38.070 1.00 81.56 81 ALA A O 1
ATOM 628 N N . GLY A 1 82 ? 18.297 -1.128 -39.782 1.00 80.88 82 GLY A N 1
ATOM 629 C CA . GLY A 1 82 ? 19.721 -1.079 -40.116 1.00 80.88 82 GLY A CA 1
ATOM 630 C C . GLY A 1 82 ? 20.573 -0.478 -38.996 1.00 80.88 82 GLY A C 1
ATOM 631 O O . GLY A 1 82 ? 21.618 -1.035 -38.658 1.00 80.88 82 GLY A O 1
ATOM 632 N N . TYR A 1 83 ? 20.108 0.615 -38.390 1.00 79.12 83 TYR A N 1
ATOM 633 C CA . TYR A 1 83 ? 20.787 1.303 -37.298 1.00 79.12 83 TYR A CA 1
ATOM 634 C C . TYR A 1 83 ? 20.848 0.463 -36.022 1.00 79.12 83 TYR A C 1
ATOM 636 O O . TYR A 1 83 ? 21.921 0.322 -35.438 1.00 79.12 83 TYR A O 1
ATOM 644 N N . LEU A 1 84 ? 19.746 -0.193 -35.648 1.00 82.31 84 LEU A N 1
ATOM 645 C CA . LEU A 1 84 ? 19.717 -1.150 -34.539 1.00 82.31 84 LEU A CA 1
ATOM 646 C C . LEU A 1 84 ? 20.745 -2.269 -34.747 1.00 82.31 84 LEU A C 1
ATOM 648 O O . LEU A 1 84 ? 21.471 -2.620 -33.821 1.00 82.31 84 LEU A O 1
ATOM 652 N N . GLY A 1 85 ? 20.881 -2.771 -35.978 1.00 82.12 85 GLY A N 1
ATOM 653 C CA . GLY A 1 85 ? 21.917 -3.744 -36.326 1.00 82.12 85 GLY A CA 1
ATOM 654 C C . GLY A 1 85 ? 23.349 -3.204 -36.210 1.00 82.12 85 GLY A C 1
ATOM 655 O O . GLY A 1 85 ? 24.284 -3.978 -36.013 1.00 82.12 85 GLY A O 1
ATOM 656 N N . ILE A 1 86 ? 23.573 -1.893 -36.332 1.00 80.44 86 ILE A N 1
ATOM 657 C CA . ILE A 1 86 ? 24.884 -1.273 -36.086 1.00 80.44 86 ILE A CA 1
ATOM 658 C C . ILE A 1 86 ? 25.137 -1.137 -34.581 1.00 80.44 86 ILE A C 1
ATOM 660 O O . ILE A 1 86 ? 26.204 -1.542 -34.122 1.00 80.44 86 ILE A O 1
ATOM 664 N N . ILE A 1 87 ? 24.153 -0.654 -33.818 1.00 81.00 87 ILE A N 1
ATOM 665 C CA . ILE A 1 87 ? 24.243 -0.531 -32.356 1.00 81.00 87 ILE A CA 1
ATOM 666 C C . ILE A 1 87 ? 24.498 -1.894 -31.706 1.00 81.00 87 ILE A C 1
ATOM 668 O O . ILE A 1 87 ? 25.397 -2.009 -30.879 1.00 81.00 87 ILE A O 1
ATOM 672 N N . ALA A 1 88 ? 23.792 -2.943 -32.140 1.00 82.06 88 ALA A N 1
ATOM 673 C CA . ALA A 1 88 ? 23.975 -4.317 -31.662 1.00 82.06 88 ALA A CA 1
ATOM 674 C C . ALA A 1 88 ? 25.404 -4.857 -31.843 1.00 82.06 88 ALA A C 1
ATOM 676 O O . ALA A 1 88 ? 25.809 -5.776 -31.141 1.00 82.06 88 ALA A O 1
ATOM 677 N N . ARG A 1 89 ? 26.175 -4.298 -32.783 1.00 82.56 89 ARG A N 1
ATOM 678 C CA . ARG A 1 89 ? 27.573 -4.679 -33.038 1.00 82.56 89 ARG A CA 1
ATOM 679 C C . ARG A 1 89 ? 28.578 -3.772 -32.332 1.00 82.56 89 ARG A C 1
ATOM 681 O O . ARG A 1 89 ? 29.778 -4.027 -32.411 1.00 82.56 89 ARG A O 1
ATOM 688 N N . ASN A 1 90 ? 28.126 -2.694 -31.699 1.00 81.44 90 ASN A N 1
ATOM 689 C CA . ASN A 1 90 ? 28.999 -1.772 -30.995 1.00 81.44 90 ASN A CA 1
ATOM 690 C C . ASN A 1 90 ? 29.357 -2.355 -29.625 1.00 81.44 90 ASN A C 1
ATOM 692 O O . ASN A 1 90 ? 28.580 -2.241 -28.681 1.00 81.44 90 ASN A O 1
ATOM 696 N N . ALA A 1 91 ? 30.553 -2.934 -29.514 1.00 81.31 91 ALA A N 1
ATOM 697 C CA . ALA A 1 91 ? 31.032 -3.558 -28.282 1.00 81.31 91 ALA A CA 1
ATOM 698 C C . ALA A 1 91 ? 31.110 -2.591 -27.085 1.00 81.31 91 ALA A C 1
ATOM 700 O O . ALA A 1 91 ? 31.035 -3.039 -25.948 1.00 81.31 91 ALA A O 1
ATOM 701 N N . ASN A 1 92 ? 31.208 -1.276 -27.314 1.00 82.31 92 ASN A N 1
ATOM 702 C CA . ASN A 1 92 ? 31.215 -0.297 -26.224 1.00 82.31 92 ASN A CA 1
ATOM 703 C C . ASN A 1 92 ? 29.812 -0.087 -25.628 1.00 82.31 92 ASN A C 1
ATOM 705 O O . ASN A 1 92 ? 29.681 0.202 -24.442 1.00 82.31 92 ASN A O 1
ATOM 709 N N . MET A 1 93 ? 28.759 -0.234 -26.439 1.00 77.94 93 MET A N 1
ATOM 710 C CA . MET A 1 93 ? 27.370 -0.021 -26.012 1.00 77.94 93 MET A CA 1
ATOM 711 C C . MET A 1 93 ? 26.670 -1.329 -25.638 1.00 77.94 93 MET A C 1
ATOM 713 O O . MET A 1 93 ? 25.993 -1.396 -24.617 1.00 77.94 93 MET A O 1
ATOM 717 N N . LEU A 1 94 ? 26.862 -2.371 -26.448 1.00 83.06 94 LEU A N 1
ATOM 718 C CA . LEU A 1 94 ? 26.280 -3.701 -26.289 1.00 83.06 94 LEU A CA 1
ATOM 719 C C . LEU A 1 94 ? 27.383 -4.771 -26.359 1.00 83.06 94 LEU A C 1
ATOM 721 O O . LEU A 1 94 ? 27.516 -5.477 -27.363 1.00 83.06 94 LEU A O 1
ATOM 725 N N . PRO A 1 95 ? 28.217 -4.877 -25.314 1.00 84.31 95 PRO A N 1
ATOM 726 C CA . PRO A 1 95 ? 29.235 -5.913 -25.235 1.00 84.31 95 PRO A CA 1
ATOM 727 C C . PRO A 1 95 ? 28.604 -7.308 -25.094 1.00 84.31 95 PRO A C 1
ATOM 729 O O . PRO A 1 95 ? 27.682 -7.522 -24.311 1.00 84.31 95 PRO A O 1
ATOM 732 N N . ILE A 1 96 ? 29.143 -8.278 -25.835 1.00 85.69 96 ILE A N 1
ATOM 733 C CA . ILE A 1 96 ? 28.659 -9.675 -25.869 1.00 85.69 96 ILE A CA 1
ATOM 734 C C . ILE A 1 96 ? 29.302 -10.526 -24.751 1.00 85.69 96 ILE A C 1
ATOM 736 O O . ILE A 1 96 ? 28.994 -11.699 -24.585 1.00 85.69 96 ILE A O 1
ATOM 740 N N . ASN A 1 97 ? 30.194 -9.946 -23.945 1.00 88.56 97 ASN A N 1
ATOM 741 C CA . ASN A 1 97 ? 30.913 -10.658 -22.883 1.00 88.56 97 ASN A CA 1
ATOM 742 C C . ASN A 1 97 ? 30.075 -10.926 -21.616 1.00 88.56 97 ASN A C 1
ATOM 744 O O . ASN A 1 97 ? 30.571 -11.577 -20.700 1.00 88.56 97 ASN A O 1
ATOM 748 N N . TYR A 1 98 ? 28.833 -10.440 -21.546 1.00 86.19 98 TYR A N 1
ATOM 749 C CA . TYR A 1 98 ? 27.913 -10.735 -20.450 1.00 86.19 98 TYR A CA 1
ATOM 750 C C . TYR A 1 98 ? 27.006 -11.910 -20.812 1.00 86.19 98 TYR A C 1
ATOM 752 O O . TYR A 1 98 ? 26.263 -11.855 -21.788 1.00 86.19 98 TYR A O 1
ATOM 760 N N . GLU A 1 99 ? 27.003 -12.941 -19.970 1.00 87.12 99 GLU A N 1
ATOM 761 C CA . GLU A 1 99 ? 26.182 -14.146 -20.162 1.00 87.12 99 GLU A CA 1
ATOM 762 C C . GLU A 1 99 ? 24.672 -13.882 -20.005 1.00 87.12 99 GLU A C 1
ATOM 764 O O . GLU A 1 99 ? 23.839 -14.605 -20.543 1.00 87.12 99 GLU A O 1
ATOM 769 N N . SER A 1 100 ? 24.296 -12.811 -19.299 1.00 87.81 100 SER A N 1
ATOM 770 C CA . SER A 1 100 ? 22.900 -12.390 -19.156 1.00 87.81 100 SER A CA 1
ATOM 771 C C . SER A 1 100 ? 22.768 -10.873 -19.177 1.00 87.81 100 SER A C 1
ATOM 773 O O . SER A 1 100 ? 23.582 -10.150 -18.599 1.00 87.81 100 SER A O 1
ATOM 775 N N . TRP A 1 101 ? 21.676 -10.394 -19.782 1.00 83.06 101 TRP A N 1
ATOM 776 C CA . TRP A 1 101 ? 21.300 -8.979 -19.821 1.00 83.06 101 TRP A CA 1
ATOM 777 C C . TRP A 1 101 ? 21.245 -8.341 -18.428 1.00 83.06 101 TRP A C 1
ATOM 779 O O . TRP A 1 101 ? 21.531 -7.154 -18.270 1.00 83.06 101 TRP A O 1
ATOM 789 N N . HIS A 1 102 ? 20.911 -9.114 -17.393 1.00 85.50 102 HIS A N 1
ATOM 790 C CA . HIS A 1 102 ? 20.858 -8.620 -16.017 1.00 85.50 102 HIS A CA 1
ATOM 791 C C . HIS A 1 102 ? 22.239 -8.240 -15.469 1.00 85.50 102 HIS A C 1
ATOM 793 O O . HIS A 1 102 ? 22.325 -7.285 -14.702 1.00 85.50 102 HIS A O 1
ATOM 799 N N . HIS A 1 103 ? 23.306 -8.906 -15.922 1.00 87.69 103 HIS A N 1
ATOM 800 C CA . HIS A 1 103 ? 24.685 -8.615 -15.515 1.00 87.69 103 HIS A CA 1
ATOM 801 C C . HIS A 1 103 ? 25.295 -7.415 -16.247 1.00 87.69 103 HIS A C 1
ATOM 803 O O . HIS A 1 103 ? 26.296 -6.867 -15.790 1.00 87.69 103 HIS A O 1
ATOM 809 N N . MET A 1 104 ? 24.702 -6.980 -17.363 1.00 87.88 104 MET A N 1
ATOM 810 C CA . MET A 1 104 ? 25.202 -5.821 -18.096 1.00 87.88 104 MET A CA 1
ATOM 811 C C . MET A 1 104 ? 24.962 -4.525 -17.294 1.00 87.88 104 MET A C 1
ATOM 813 O O . MET A 1 104 ? 23.824 -4.292 -16.854 1.00 87.88 104 MET A O 1
ATOM 817 N N . PRO A 1 105 ? 25.978 -3.653 -17.126 1.00 88.31 105 PRO A N 1
ATOM 818 C CA . PRO A 1 105 ? 25.843 -2.412 -16.373 1.00 88.31 105 PRO A CA 1
ATOM 819 C C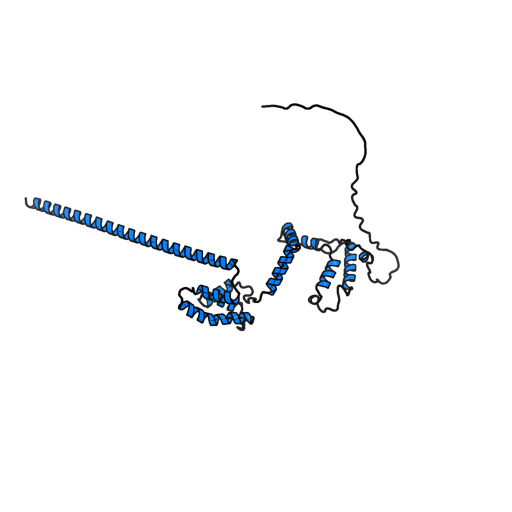 . PRO A 1 105 ? 24.730 -1.507 -16.913 1.00 88.31 105 PRO A C 1
ATOM 821 O O . PRO A 1 105 ? 24.535 -1.371 -18.123 1.00 88.31 105 PRO A O 1
ATOM 824 N N . ASN A 1 106 ? 24.021 -0.829 -16.006 1.00 84.50 106 ASN A N 1
ATOM 825 C CA . ASN A 1 106 ? 22.930 0.078 -16.379 1.00 84.50 106 ASN A CA 1
ATOM 826 C C . ASN A 1 106 ? 23.409 1.274 -17.210 1.00 84.50 106 ASN A C 1
ATOM 828 O O . ASN A 1 106 ? 22.646 1.771 -18.030 1.00 84.50 106 ASN A O 1
ATOM 832 N N . ASN A 1 107 ? 24.671 1.696 -17.067 1.00 85.94 107 ASN A N 1
ATOM 833 C CA . ASN A 1 107 ? 25.240 2.764 -17.890 1.00 85.94 107 ASN A CA 1
ATOM 834 C C . ASN A 1 107 ? 25.189 2.409 -19.388 1.00 85.94 107 ASN A C 1
ATOM 836 O O . ASN A 1 107 ? 24.670 3.180 -20.187 1.00 85.94 107 ASN A O 1
ATOM 840 N N . ASN A 1 108 ? 25.618 1.197 -19.758 1.00 85.50 108 ASN A N 1
ATOM 841 C CA . ASN A 1 108 ? 25.574 0.707 -21.139 1.00 85.50 108 ASN A CA 1
ATOM 842 C C . ASN A 1 108 ? 24.132 0.589 -21.661 1.00 85.50 108 ASN A C 1
ATOM 844 O O . ASN A 1 108 ? 23.846 0.977 -22.797 1.00 85.50 108 ASN A O 1
ATOM 848 N N . LYS A 1 109 ? 23.205 0.106 -20.817 1.00 83.88 109 LYS A N 1
ATOM 849 C CA . LYS A 1 109 ? 21.768 0.028 -21.143 1.00 83.88 109 LYS A CA 1
ATOM 850 C C . LYS A 1 109 ? 21.197 1.409 -21.443 1.00 83.88 109 LYS A C 1
ATOM 852 O O . LYS A 1 109 ? 20.588 1.604 -22.490 1.00 83.88 109 LYS A O 1
ATOM 857 N N . ASN A 1 110 ? 21.429 2.362 -20.548 1.00 82.44 110 ASN A N 1
ATOM 858 C CA . ASN A 1 110 ? 20.889 3.712 -20.651 1.00 82.44 110 ASN A CA 1
ATOM 859 C C . ASN A 1 110 ? 21.486 4.458 -21.842 1.00 82.44 110 ASN A C 1
ATOM 861 O O . ASN A 1 110 ? 20.736 5.014 -22.632 1.00 82.44 110 ASN A O 1
ATOM 865 N N . GLN A 1 111 ? 22.801 4.364 -22.052 1.00 79.75 111 GLN A N 1
ATOM 866 C CA . GLN A 1 111 ? 23.468 4.967 -23.205 1.00 79.75 111 GLN A CA 1
ATOM 867 C C . GLN A 1 111 ? 22.911 4.424 -24.533 1.00 79.75 111 GLN A C 1
ATOM 869 O O . GLN A 1 111 ? 22.678 5.184 -25.470 1.00 79.75 111 GLN A O 1
ATOM 874 N N . THR A 1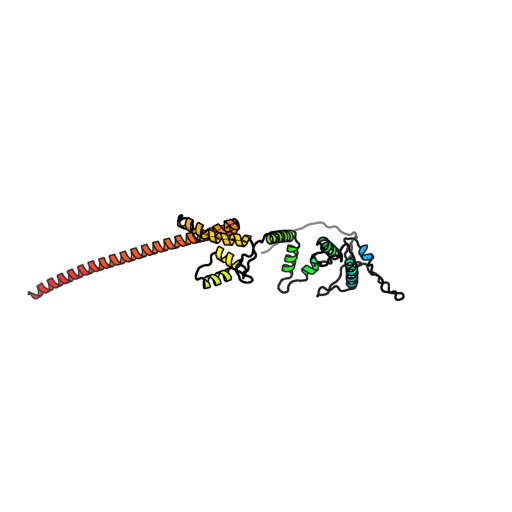 112 ? 22.663 3.111 -24.607 1.00 80.19 112 THR A N 1
ATOM 875 C CA . THR A 1 112 ? 22.046 2.457 -25.773 1.00 80.19 112 THR A CA 1
ATOM 876 C C . THR A 1 112 ? 20.610 2.921 -25.987 1.00 80.19 112 THR A C 1
ATOM 878 O O . THR A 1 112 ? 20.194 3.179 -27.112 1.00 80.19 112 THR A O 1
ATOM 881 N N . LEU A 1 113 ? 19.834 3.048 -24.914 1.00 78.31 113 LEU A N 1
ATOM 882 C CA . LEU A 1 113 ? 18.472 3.557 -25.008 1.00 78.31 113 LEU A CA 1
ATOM 883 C C . LEU A 1 113 ? 18.459 5.032 -25.413 1.00 78.31 113 LEU A C 1
ATOM 885 O O . LEU A 1 113 ? 17.627 5.399 -26.228 1.00 78.31 113 LEU A O 1
ATOM 889 N N . ASP A 1 114 ? 19.391 5.855 -24.934 1.00 75.88 114 ASP A N 1
ATOM 890 C CA . ASP A 1 114 ? 19.489 7.286 -25.247 1.00 75.88 114 ASP A CA 1
ATOM 891 C C . ASP A 1 114 ? 19.817 7.569 -26.718 1.00 75.88 114 ASP A C 1
ATOM 893 O O . ASP A 1 114 ? 19.256 8.496 -27.320 1.00 75.88 114 ASP A O 1
ATOM 897 N N . THR A 1 115 ? 20.672 6.747 -27.330 1.00 74.12 115 THR A N 1
ATOM 898 C CA . THR A 1 115 ? 20.913 6.808 -28.780 1.00 74.12 115 THR A CA 1
ATOM 899 C C . THR A 1 115 ? 19.695 6.331 -29.560 1.00 74.12 115 THR A C 1
ATOM 901 O O . THR A 1 115 ? 19.333 6.931 -30.569 1.00 74.12 115 THR A O 1
ATOM 904 N N . ILE A 1 116 ? 19.007 5.303 -29.057 1.00 74.75 116 ILE A N 1
ATOM 905 C CA . ILE A 1 116 ? 17.793 4.757 -29.668 1.00 74.75 116 ILE A CA 1
ATOM 906 C C . ILE A 1 116 ? 16.559 5.605 -29.361 1.00 74.75 116 ILE A C 1
ATOM 908 O O . ILE A 1 116 ? 15.544 5.339 -29.991 1.00 74.75 116 ILE A O 1
ATOM 912 N N . LYS A 1 117 ? 16.594 6.599 -28.451 1.00 66.75 117 LYS A N 1
ATOM 913 C CA . LYS A 1 117 ? 15.418 7.370 -27.991 1.00 66.75 117 LYS A CA 1
ATOM 914 C C . LYS A 1 117 ? 14.664 7.979 -29.179 1.00 66.75 117 LYS A C 1
ATOM 916 O O . LYS A 1 117 ? 14.878 9.113 -29.602 1.00 66.75 117 LYS A O 1
ATOM 921 N N . VAL A 1 118 ? 13.749 7.161 -29.682 1.00 57.81 118 VAL A N 1
ATOM 922 C CA . VAL A 1 118 ? 12.655 7.404 -30.600 1.00 57.81 118 VAL A CA 1
ATOM 923 C C . VAL A 1 118 ? 11.512 7.745 -29.670 1.00 57.81 118 VAL A C 1
ATOM 925 O O . VAL A 1 118 ? 10.885 6.837 -29.136 1.00 57.81 118 VAL A O 1
ATOM 928 N N . LEU A 1 119 ? 11.307 9.039 -29.419 1.00 51.03 119 LEU A N 1
ATOM 929 C CA . LEU A 1 119 ? 10.081 9.600 -28.841 1.00 51.03 119 LEU A CA 1
ATOM 930 C C . LEU A 1 119 ? 9.416 8.701 -27.758 1.00 51.03 119 LEU A C 1
ATOM 932 O O . LEU A 1 119 ? 8.230 8.386 -27.846 1.00 51.03 119 LEU A O 1
ATOM 936 N N . ASP A 1 120 ? 10.177 8.240 -26.755 1.00 53.41 120 ASP A N 1
ATOM 937 C CA . ASP A 1 120 ? 9.686 7.299 -25.725 1.00 53.41 120 ASP A CA 1
ATOM 938 C C . ASP A 1 120 ? 8.503 7.898 -24.940 1.00 53.41 120 ASP A C 1
ATOM 940 O O . ASP A 1 120 ? 7.512 7.227 -24.648 1.00 53.41 120 ASP A O 1
ATOM 944 N N . ASP A 1 121 ? 8.529 9.218 -24.743 1.00 52.53 121 ASP A N 1
ATOM 945 C CA . ASP A 1 121 ? 7.428 9.984 -24.155 1.00 52.53 121 ASP A CA 1
ATOM 946 C C . ASP A 1 121 ? 6.132 9.919 -24.974 1.00 52.53 121 ASP A C 1
ATOM 948 O O . ASP A 1 121 ? 5.036 9.952 -24.411 1.00 52.53 121 ASP A O 1
ATOM 952 N N . TYR A 1 122 ? 6.221 9.799 -26.300 1.00 52.28 122 TYR A N 1
ATOM 953 C CA . TYR A 1 122 ? 5.049 9.670 -27.165 1.00 52.28 122 TYR A CA 1
ATOM 954 C C . TYR A 1 122 ? 4.455 8.259 -27.102 1.00 52.28 122 TYR A C 1
ATOM 956 O O . TYR A 1 122 ? 3.234 8.106 -27.082 1.00 52.28 122 TYR A O 1
ATOM 964 N N . ILE A 1 123 ? 5.301 7.226 -27.010 1.00 54.56 123 ILE A N 1
ATOM 965 C CA . ILE A 1 123 ? 4.878 5.822 -26.871 1.00 54.56 123 ILE A CA 1
ATOM 966 C C . ILE A 1 123 ? 4.189 5.613 -25.525 1.00 54.56 123 ILE A C 1
ATOM 968 O O . ILE A 1 123 ? 3.089 5.055 -25.482 1.00 54.56 123 ILE A O 1
ATOM 972 N N . LYS A 1 124 ? 4.793 6.127 -24.445 1.00 62.34 124 LYS A N 1
ATOM 973 C CA . LYS A 1 124 ? 4.195 6.113 -23.108 1.00 62.34 124 LYS A CA 1
ATOM 974 C C . LYS A 1 124 ? 2.809 6.741 -23.145 1.00 62.34 124 LYS A C 1
ATOM 976 O O . LYS A 1 124 ? 1.864 6.060 -22.787 1.00 62.34 124 LYS A O 1
ATOM 981 N N . LYS A 1 125 ? 2.637 7.951 -23.690 1.00 62.28 125 LYS A N 1
ATOM 982 C CA . LYS A 1 125 ? 1.326 8.637 -23.757 1.00 62.28 125 LYS A CA 1
ATOM 983 C C . LYS A 1 125 ? 0.269 7.947 -24.635 1.00 62.28 125 LYS A C 1
ATOM 985 O O . LYS A 1 125 ? -0.924 8.151 -24.413 1.00 62.28 125 LYS A O 1
ATOM 990 N N . ARG A 1 126 ? 0.656 7.160 -25.648 1.00 60.41 126 ARG A N 1
ATOM 991 C CA . ARG A 1 126 ? -0.298 6.518 -26.579 1.00 60.41 126 ARG A CA 1
ATOM 992 C C . ARG A 1 126 ? -0.849 5.189 -26.063 1.00 60.41 126 ARG A C 1
ATOM 994 O O . ARG A 1 126 ? -1.997 4.872 -26.366 1.00 60.41 126 ARG A O 1
ATOM 1001 N N . ASN A 1 127 ? -0.071 4.458 -25.265 1.00 73.00 127 ASN A N 1
ATOM 1002 C CA . ASN A 1 127 ? -0.468 3.178 -24.676 1.00 73.00 127 ASN A CA 1
ATOM 1003 C C . ASN A 1 127 ? -1.317 3.384 -23.415 1.00 73.00 127 ASN A C 1
ATOM 1005 O O . ASN A 1 127 ? -0.902 3.052 -22.308 1.00 73.00 127 ASN A O 1
ATOM 1009 N N . VAL A 1 128 ? -2.506 3.959 -23.596 1.00 78.81 128 VAL A N 1
ATOM 1010 C CA . VAL A 1 128 ? -3.475 4.158 -22.515 1.00 78.81 128 VAL A CA 1
ATOM 1011 C C . VAL A 1 128 ? -4.085 2.797 -22.142 1.00 78.81 128 VAL A C 1
ATOM 1013 O O . VAL A 1 128 ? -4.641 2.129 -23.017 1.00 78.81 128 VAL A O 1
ATOM 1016 N N . PRO A 1 129 ? -4.015 2.363 -20.872 1.00 85.19 129 PRO A N 1
ATOM 1017 C CA . PRO A 1 129 ? -4.701 1.158 -20.418 1.00 85.19 129 PRO A CA 1
ATOM 1018 C C . PRO A 1 129 ? -6.210 1.215 -20.716 1.00 85.19 129 PRO A C 1
ATOM 1020 O O . PRO A 1 129 ? -6.819 2.257 -20.476 1.00 85.19 129 PRO A O 1
ATOM 1023 N N . PRO A 1 130 ? -6.858 0.112 -21.147 1.00 82.44 130 PRO A N 1
ATOM 1024 C CA . PRO A 1 130 ? -8.259 0.130 -21.594 1.00 82.44 130 PRO A CA 1
ATOM 1025 C C . PRO A 1 130 ? -9.284 0.676 -20.585 1.00 82.44 130 PRO A C 1
ATOM 1027 O O . PRO A 1 130 ? -10.368 1.090 -20.978 1.00 82.44 130 PRO A O 1
ATOM 1030 N N . ARG A 1 131 ? -8.963 0.664 -19.283 1.00 88.00 131 ARG A N 1
ATOM 1031 C CA . ARG A 1 131 ? -9.827 1.152 -18.192 1.00 88.00 131 ARG A CA 1
ATOM 1032 C C . ARG A 1 131 ? -9.503 2.573 -17.714 1.00 88.00 131 ARG A C 1
ATOM 1034 O O . ARG A 1 131 ? -10.087 3.013 -16.731 1.00 88.00 131 ARG A O 1
ATOM 1041 N N . MET A 1 132 ? -8.564 3.271 -18.348 1.00 88.88 132 MET A N 1
ATOM 1042 C CA . MET A 1 132 ? -8.108 4.591 -17.913 1.00 88.88 132 MET A CA 1
ATOM 1043 C C . MET A 1 132 ? -8.363 5.640 -18.991 1.00 88.88 132 MET A C 1
ATOM 1045 O O . MET A 1 132 ? -8.198 5.381 -20.181 1.00 88.88 132 MET A O 1
ATOM 1049 N N . LEU A 1 133 ? -8.759 6.842 -18.575 1.00 88.50 133 LEU A N 1
ATOM 1050 C CA . LEU A 1 133 ? -8.961 7.951 -19.500 1.00 88.50 133 LEU A CA 1
ATOM 1051 C C . LEU A 1 133 ? -7.606 8.500 -19.965 1.00 88.50 133 LEU A C 1
ATOM 1053 O O . LEU A 1 133 ? -6.645 8.557 -19.197 1.00 88.50 133 LEU A O 1
ATOM 1057 N N . ARG A 1 134 ? -7.538 8.952 -21.224 1.00 82.50 134 ARG A N 1
ATOM 1058 C CA . ARG A 1 134 ? -6.308 9.484 -21.836 1.00 82.50 134 ARG A CA 1
ATOM 1059 C C . ARG A 1 134 ? -5.640 10.561 -20.978 1.00 82.50 134 ARG A C 1
ATOM 1061 O O . ARG A 1 134 ? -4.444 10.466 -20.736 1.00 82.50 134 ARG A O 1
ATOM 1068 N N . TYR A 1 135 ? -6.400 11.553 -20.512 1.00 85.25 135 TYR A N 1
ATOM 1069 C CA . TYR A 1 135 ? -5.834 12.654 -19.728 1.00 85.25 135 TYR A CA 1
ATOM 1070 C C . TYR A 1 135 ? -5.258 12.156 -18.392 1.00 85.25 135 TYR A C 1
ATOM 1072 O O . TYR A 1 135 ? -4.165 12.555 -18.019 1.00 85.25 135 TYR A O 1
ATOM 1080 N N . GLN A 1 136 ? -5.922 11.205 -17.719 1.00 89.94 136 GLN A N 1
ATOM 1081 C CA . GLN A 1 136 ? -5.425 10.612 -16.469 1.00 89.94 136 GLN A CA 1
ATOM 1082 C C . GLN A 1 136 ? -4.097 9.886 -16.687 1.00 89.94 136 GLN A C 1
ATOM 1084 O O . GLN A 1 136 ? -3.187 9.972 -15.863 1.00 89.94 136 GLN A O 1
ATOM 1089 N N . TRP A 1 137 ? -3.971 9.187 -17.815 1.00 87.38 137 TRP A N 1
ATOM 1090 C CA . TRP A 1 137 ? -2.730 8.521 -18.176 1.00 87.38 137 TRP A CA 1
ATOM 1091 C C . TRP A 1 137 ? -1.616 9.509 -18.516 1.00 87.38 137 TRP A C 1
ATOM 1093 O O . TRP A 1 137 ? -0.491 9.356 -18.049 1.00 87.38 137 TRP A O 1
ATOM 1103 N N . GLU A 1 138 ? -1.922 10.544 -19.294 1.00 83.94 138 GLU A N 1
ATOM 1104 C CA . GLU A 1 138 ? -0.965 11.600 -19.613 1.00 83.94 138 GLU A CA 1
ATOM 1105 C C . GLU A 1 138 ? -0.484 12.313 -18.343 1.00 83.94 138 GLU A C 1
ATOM 1107 O O . GLU A 1 138 ? 0.702 12.618 -18.239 1.00 83.94 138 GLU A O 1
ATOM 1112 N N . ASP A 1 139 ? -1.364 12.543 -17.368 1.00 87.94 139 ASP A N 1
ATOM 1113 C CA . ASP A 1 139 ? -1.029 13.115 -16.060 1.00 87.94 139 ASP A CA 1
ATOM 1114 C C . ASP A 1 139 ? -0.120 12.181 -15.255 1.00 87.94 139 ASP A C 1
ATOM 1116 O O . ASP A 1 139 ? 0.898 12.624 -14.722 1.00 87.94 139 ASP A O 1
ATOM 1120 N N . ALA A 1 140 ? -0.435 10.883 -15.219 1.00 87.94 140 ALA A N 1
ATOM 1121 C CA . ALA A 1 140 ? 0.387 9.879 -14.552 1.00 87.94 140 ALA A CA 1
ATOM 1122 C C . ALA A 1 140 ? 1.791 9.794 -15.170 1.00 87.94 140 ALA A C 1
ATOM 1124 O O . ALA A 1 140 ? 2.784 9.822 -14.445 1.00 87.94 140 ALA A O 1
ATOM 1125 N N . VAL A 1 141 ? 1.891 9.753 -16.503 1.00 85.25 141 VAL A N 1
ATOM 1126 C CA . VAL A 1 141 ? 3.178 9.749 -17.216 1.00 85.25 141 VAL A CA 1
ATOM 1127 C C . VAL A 1 141 ? 3.967 11.025 -16.913 1.00 85.25 141 VAL A C 1
ATOM 1129 O O . VAL A 1 141 ? 5.159 10.944 -16.622 1.00 85.25 141 VAL A O 1
ATOM 1132 N N . ARG A 1 142 ? 3.319 12.201 -16.915 1.00 86.81 142 ARG A N 1
ATOM 1133 C CA . ARG A 1 142 ? 3.978 13.467 -16.541 1.00 86.81 142 ARG A CA 1
ATOM 1134 C C . ARG A 1 142 ? 4.476 13.452 -15.098 1.00 86.81 142 ARG A C 1
ATOM 1136 O O . ARG A 1 142 ? 5.579 13.922 -14.846 1.00 86.81 142 ARG A O 1
ATOM 1143 N N . PHE A 1 143 ? 3.694 12.911 -14.166 1.00 90.00 143 PHE A N 1
ATOM 1144 C CA . PHE A 1 143 ? 4.083 12.809 -12.763 1.00 90.00 143 PHE A CA 1
ATOM 1145 C C . PHE A 1 143 ? 5.304 11.902 -12.572 1.00 90.00 143 PHE A C 1
ATOM 1147 O O . PHE A 1 143 ? 6.270 12.320 -11.937 1.00 90.00 143 PHE A O 1
ATOM 1154 N N . TRP A 1 144 ? 5.296 10.696 -13.142 1.00 86.38 144 TRP A N 1
ATOM 1155 C CA . TRP A 1 144 ? 6.394 9.739 -12.970 1.00 86.38 144 TRP A CA 1
ATOM 1156 C C . TRP A 1 144 ? 7.678 10.150 -13.698 1.00 86.38 144 TRP A C 1
ATOM 1158 O O . TRP A 1 144 ? 8.760 9.866 -13.203 1.00 86.38 144 TRP A O 1
ATOM 1168 N N . ASN A 1 145 ? 7.573 10.890 -14.805 1.00 82.44 145 ASN A N 1
ATOM 1169 C CA . ASN A 1 145 ? 8.731 11.496 -15.472 1.00 82.44 145 ASN A CA 1
ATOM 1170 C C . ASN A 1 145 ? 9.230 12.786 -14.780 1.00 82.44 145 ASN A C 1
ATOM 1172 O O . ASN A 1 145 ? 10.231 13.360 -15.207 1.00 82.44 145 ASN A O 1
ATOM 1176 N N . SER A 1 146 ? 8.529 13.298 -13.762 1.00 88.12 146 SER A N 1
ATOM 1177 C CA . SER A 1 146 ? 8.940 14.510 -13.043 1.00 88.12 146 SER A CA 1
ATOM 1178 C C . SER A 1 146 ? 9.975 14.203 -11.962 1.00 88.12 146 SER A C 1
ATOM 1180 O O . SER A 1 146 ? 10.011 13.098 -11.421 1.00 88.12 146 SER A O 1
ATOM 1182 N N . LYS A 1 147 ? 10.738 15.224 -11.547 1.00 91.12 147 LYS A N 1
ATOM 1183 C CA . LYS A 1 147 ? 11.690 15.096 -10.432 1.00 91.12 147 LYS A CA 1
ATOM 1184 C C . LYS A 1 147 ? 11.024 14.595 -9.144 1.00 91.12 147 LYS A C 1
ATOM 1186 O O . LYS A 1 147 ? 11.557 13.742 -8.448 1.00 91.12 147 LYS A O 1
ATOM 1191 N N . LYS A 1 148 ? 9.791 15.041 -8.887 1.00 92.00 148 LYS A N 1
ATOM 1192 C CA . LYS A 1 148 ? 8.980 14.588 -7.748 1.00 92.00 148 LYS A CA 1
ATOM 1193 C C . LYS A 1 148 ? 8.641 13.093 -7.816 1.00 92.00 148 LYS A C 1
ATOM 1195 O O . LYS A 1 148 ? 8.537 12.449 -6.774 1.00 92.00 148 LYS A O 1
ATOM 1200 N N . GLY A 1 149 ? 8.422 12.556 -9.017 1.00 90.62 149 GLY A N 1
ATOM 1201 C CA . GLY A 1 149 ? 8.192 11.128 -9.240 1.00 90.62 149 GLY A CA 1
ATOM 1202 C C . GLY A 1 149 ? 9.453 10.310 -8.969 1.00 90.62 149 GLY A C 1
ATOM 1203 O O . GLY A 1 149 ? 9.394 9.346 -8.208 1.00 90.62 149 GLY A O 1
ATOM 1204 N N . GLU A 1 150 ? 10.587 10.759 -9.509 1.00 88.50 150 GLU A N 1
ATOM 1205 C CA . GLU A 1 150 ? 11.906 10.146 -9.306 1.00 88.50 150 GLU A CA 1
ATOM 1206 C C . GLU A 1 150 ? 12.295 10.103 -7.820 1.00 88.50 150 GLU A C 1
ATOM 1208 O O . GLU A 1 150 ? 12.639 9.045 -7.294 1.00 88.50 150 GLU A O 1
ATOM 1213 N N . ASP A 1 151 ? 12.163 11.223 -7.104 1.00 93.25 151 ASP A N 1
ATOM 1214 C CA . ASP A 1 151 ? 12.489 11.285 -5.676 1.00 93.25 151 ASP A CA 1
ATOM 1215 C C . ASP A 1 151 ? 11.598 10.326 -4.863 1.00 93.25 151 ASP A C 1
ATOM 1217 O O . ASP A 1 151 ? 12.055 9.658 -3.932 1.00 93.25 151 ASP A O 1
ATOM 1221 N N . ARG A 1 152 ? 10.319 10.193 -5.243 1.00 92.06 152 ARG A N 1
ATOM 1222 C CA . ARG A 1 152 ? 9.384 9.259 -4.600 1.00 92.06 152 ARG A CA 1
ATOM 1223 C C . ARG A 1 152 ? 9.745 7.800 -4.876 1.00 92.06 152 ARG A C 1
ATOM 1225 O O . ARG A 1 152 ? 9.619 6.971 -3.974 1.00 92.06 152 ARG A O 1
ATOM 1232 N N . GLU A 1 153 ? 10.195 7.481 -6.085 1.00 90.25 153 GLU A N 1
ATOM 1233 C CA . GLU A 1 153 ? 10.706 6.154 -6.438 1.00 90.25 153 GLU A CA 1
ATOM 1234 C C . GLU A 1 153 ? 11.981 5.821 -5.655 1.00 90.25 153 GLU A C 1
ATOM 1236 O O . GLU A 1 153 ? 12.096 4.718 -5.111 1.00 90.25 153 GLU A O 1
ATOM 1241 N N . GLN A 1 154 ? 12.906 6.777 -5.526 1.00 90.62 154 GLN A N 1
ATOM 1242 C CA . GLN A 1 154 ? 14.131 6.607 -4.747 1.00 90.62 154 GLN A CA 1
ATOM 1243 C C . GLN A 1 154 ? 13.810 6.325 -3.276 1.00 90.62 154 GLN A C 1
ATOM 1245 O O . GLN A 1 154 ? 14.300 5.343 -2.714 1.00 90.62 154 GLN A O 1
ATOM 1250 N N . VAL A 1 155 ? 12.919 7.119 -2.670 1.00 91.25 155 VAL A N 1
ATOM 1251 C CA . VAL A 1 155 ? 12.437 6.889 -1.298 1.00 91.25 155 VAL A CA 1
ATOM 1252 C C . VAL A 1 155 ? 11.772 5.518 -1.176 1.00 91.25 155 VAL A C 1
ATOM 1254 O O . VAL A 1 155 ? 12.062 4.782 -0.230 1.00 91.25 155 VAL A O 1
ATOM 1257 N N . GLY A 1 156 ? 10.916 5.139 -2.129 1.00 90.88 156 GLY A N 1
ATOM 1258 C CA . GLY A 1 156 ? 10.263 3.830 -2.156 1.00 90.88 156 GLY A CA 1
ATOM 1259 C C . GLY A 1 156 ? 11.262 2.673 -2.227 1.00 90.88 156 GLY A C 1
ATOM 1260 O O . GLY A 1 156 ? 11.144 1.711 -1.470 1.00 90.88 156 GLY A O 1
ATOM 1261 N N . THR A 1 157 ? 12.291 2.797 -3.065 1.00 87.38 157 THR A N 1
ATOM 1262 C CA . THR A 1 157 ? 13.356 1.798 -3.234 1.00 87.38 157 THR A CA 1
ATOM 1263 C C . THR A 1 157 ? 14.199 1.667 -1.970 1.00 87.38 157 THR A C 1
ATOM 1265 O O . THR A 1 157 ? 14.364 0.560 -1.459 1.00 87.38 157 THR A O 1
ATOM 1268 N N . SER A 1 158 ? 14.672 2.782 -1.404 1.00 89.81 158 SER A N 1
ATOM 1269 C CA . SER A 1 158 ? 15.430 2.778 -0.148 1.00 89.81 158 SER A CA 1
ATOM 1270 C C . SER A 1 158 ? 14.603 2.254 1.029 1.00 89.81 158 SER A C 1
ATOM 1272 O O . SER A 1 158 ? 15.132 1.555 1.889 1.00 89.81 158 SER A O 1
ATOM 1274 N N . SER A 1 159 ? 13.300 2.545 1.071 1.00 86.38 159 SER A N 1
ATOM 1275 C CA . SER A 1 159 ? 12.397 2.020 2.105 1.00 86.38 159 SER A CA 1
ATOM 1276 C C . SER A 1 159 ? 12.183 0.519 1.936 1.00 86.38 159 SER A C 1
ATOM 1278 O O . SER A 1 159 ? 12.240 -0.228 2.909 1.00 86.38 159 SER A O 1
ATOM 1280 N N . ARG A 1 160 ? 12.013 0.051 0.692 1.00 84.25 160 ARG A N 1
ATOM 1281 C CA . ARG A 1 160 ? 11.865 -1.373 0.387 1.00 84.25 160 ARG A CA 1
ATOM 1282 C C . ARG A 1 160 ? 13.125 -2.168 0.720 1.00 84.25 160 ARG A C 1
ATOM 1284 O O . ARG A 1 160 ? 13.007 -3.272 1.235 1.00 84.25 160 ARG A O 1
ATOM 1291 N N . GLN A 1 161 ? 14.310 -1.604 0.490 1.00 83.00 161 GLN A N 1
ATOM 1292 C CA . GLN A 1 161 ? 15.586 -2.210 0.894 1.00 83.00 161 GLN A CA 1
ATOM 1293 C C . GLN A 1 161 ? 15.708 -2.383 2.414 1.00 83.00 161 GLN A C 1
ATOM 1295 O O . GLN A 1 161 ? 16.372 -3.308 2.871 1.00 83.00 161 GLN A O 1
ATOM 1300 N N . LYS A 1 162 ? 15.049 -1.523 3.201 1.00 83.06 162 LYS A 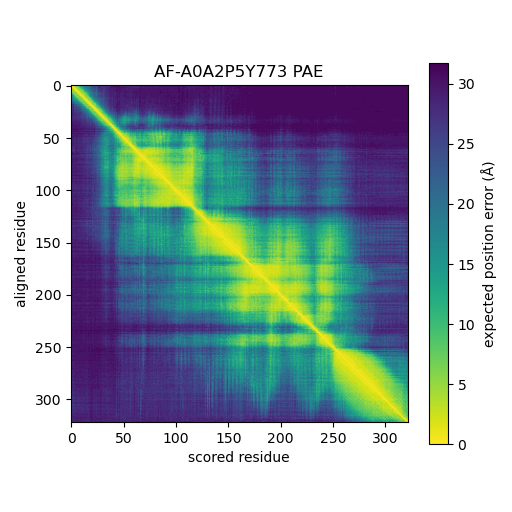N 1
ATOM 1301 C CA . LYS A 1 162 ? 15.004 -1.616 4.668 1.00 83.06 162 LYS A CA 1
ATOM 1302 C C . LYS A 1 162 ? 13.933 -2.582 5.184 1.00 83.06 162 LYS A C 1
ATOM 1304 O O . LYS A 1 162 ? 13.842 -2.781 6.393 1.00 83.06 162 LYS A O 1
ATOM 1309 N N . GLN A 1 163 ? 13.113 -3.178 4.316 1.00 81.56 163 GLN A N 1
ATOM 1310 C CA . GLN A 1 163 ? 12.108 -4.149 4.737 1.00 81.56 163 GLN A CA 1
ATOM 1311 C C . GLN A 1 163 ? 12.790 -5.455 5.166 1.00 81.56 163 GLN A C 1
ATOM 1313 O O . GLN A 1 163 ? 13.170 -6.273 4.332 1.00 81.56 163 GLN A O 1
ATOM 1318 N N . LYS A 1 164 ? 12.918 -5.661 6.479 1.00 73.88 164 LYS A N 1
ATOM 1319 C CA . LYS A 1 164 ? 13.588 -6.840 7.051 1.00 73.88 164 LYS A CA 1
ATOM 1320 C C . LYS A 1 164 ? 12.680 -8.063 7.189 1.00 73.88 164 LYS A C 1
ATOM 1322 O O . LYS A 1 164 ? 13.141 -9.198 7.105 1.00 73.88 164 LYS A O 1
ATOM 1327 N N . PHE A 1 165 ? 11.378 -7.834 7.367 1.00 70.88 165 PHE A N 1
ATOM 1328 C CA . PHE A 1 165 ? 10.395 -8.883 7.626 1.00 70.88 165 PHE A CA 1
ATOM 1329 C C . PHE A 1 165 ? 9.422 -9.004 6.454 1.00 70.88 165 PHE A C 1
ATOM 1331 O O . PHE A 1 165 ? 8.705 -8.062 6.103 1.00 70.88 165 PHE A O 1
ATOM 1338 N N . THR A 1 166 ? 9.404 -10.182 5.834 1.00 79.00 166 THR A N 1
ATOM 1339 C CA . THR A 1 166 ? 8.365 -10.564 4.873 1.00 79.00 166 THR A CA 1
ATOM 1340 C C . THR A 1 166 ? 7.474 -11.593 5.552 1.00 79.00 166 THR A C 1
ATOM 1342 O O . THR A 1 166 ? 7.979 -12.586 6.072 1.00 79.00 166 THR A O 1
ATOM 1345 N N . HIS A 1 167 ? 6.164 -11.360 5.565 1.00 83.50 167 HIS A N 1
ATOM 1346 C CA . HIS A 1 167 ? 5.224 -12.281 6.193 1.00 83.50 167 HIS A CA 1
ATOM 1347 C C . HIS A 1 167 ? 4.926 -13.493 5.295 1.00 83.50 167 HIS A C 1
ATOM 1349 O O . HIS A 1 167 ? 4.922 -13.415 4.067 1.00 83.50 167 HIS A O 1
ATOM 1355 N N . MET A 1 168 ? 4.608 -14.614 5.932 1.00 81.75 168 MET A N 1
ATOM 1356 C CA . MET A 1 168 ? 4.252 -15.912 5.352 1.00 81.75 168 MET A CA 1
ATOM 1357 C C . MET A 1 168 ? 2.738 -16.123 5.219 1.00 81.75 168 MET A C 1
ATOM 1359 O O . MET A 1 168 ? 2.308 -17.177 4.753 1.00 81.75 168 MET A O 1
ATOM 1363 N N . ALA A 1 169 ? 1.919 -15.118 5.551 1.00 79.00 169 ALA A N 1
ATOM 1364 C CA . ALA A 1 169 ? 0.464 -15.165 5.366 1.00 79.00 169 ALA A CA 1
ATOM 1365 C C . ALA A 1 169 ? 0.037 -15.323 3.887 1.00 79.00 169 ALA A C 1
ATOM 1367 O O . ALA A 1 169 ? -1.120 -15.629 3.601 1.00 79.00 169 ALA A O 1
ATOM 1368 N N . ARG A 1 170 ? 0.980 -15.202 2.937 1.00 80.62 170 ARG A N 1
ATOM 1369 C CA . ARG A 1 170 ? 0.742 -15.304 1.489 1.00 80.62 170 ARG A CA 1
ATOM 1370 C C . ARG A 1 170 ? -0.369 -14.335 1.077 1.00 80.62 170 ARG A C 1
ATOM 1372 O O . ARG A 1 170 ? -0.286 -13.153 1.372 1.00 80.62 170 ARG A O 1
ATOM 1379 N N . SER A 1 171 ? -1.395 -14.823 0.387 1.00 84.44 171 SER A N 1
ATOM 1380 C CA . SER A 1 171 ? -2.557 -14.040 -0.029 1.00 84.44 171 SER A CA 1
ATOM 1381 C C . SER A 1 171 ? -3.587 -13.830 1.086 1.00 84.44 171 SER A C 1
ATOM 1383 O O . SER A 1 171 ? -4.588 -13.160 0.848 1.00 84.44 171 SER A O 1
ATOM 1385 N N . ARG A 1 172 ? -3.393 -14.409 2.280 1.00 88.44 172 ARG A N 1
ATOM 1386 C CA . ARG A 1 172 ? -4.288 -14.185 3.419 1.00 88.44 172 ARG A CA 1
ATOM 1387 C C . ARG A 1 172 ? -3.914 -12.880 4.109 1.00 88.44 172 ARG A C 1
ATOM 1389 O O . ARG A 1 172 ? -2.745 -12.623 4.383 1.00 88.44 172 ARG A O 1
ATOM 1396 N N . SER A 1 173 ? -4.924 -12.074 4.419 1.00 88.12 173 SER A N 1
ATOM 1397 C CA . SER A 1 173 ? -4.752 -10.898 5.267 1.00 88.12 173 SER A CA 1
ATOM 1398 C C . SER A 1 173 ? -4.434 -11.312 6.706 1.00 88.12 173 SER A C 1
ATOM 1400 O O . SER A 1 173 ? -4.809 -12.400 7.147 1.00 88.12 173 SER A O 1
ATOM 1402 N N . PHE A 1 174 ? -3.790 -10.426 7.467 1.00 88.50 174 PHE A N 1
ATOM 1403 C CA . PHE A 1 174 ? -3.530 -10.660 8.891 1.00 88.50 174 PHE A CA 1
ATOM 1404 C C . PHE A 1 174 ? -4.813 -10.849 9.706 1.00 88.50 174 PHE A C 1
ATOM 1406 O O . PHE A 1 174 ? -4.836 -11.713 10.572 1.00 88.50 174 PHE A O 1
ATOM 1413 N N . PHE A 1 175 ? -5.897 -10.144 9.367 1.00 85.69 175 PHE A N 1
ATOM 1414 C CA . PHE A 1 175 ? -7.209 -10.350 9.992 1.00 85.69 175 PHE A CA 1
ATOM 1415 C C . PHE A 1 175 ? -7.739 -11.769 9.775 1.00 85.69 175 PHE A C 1
ATOM 1417 O O . PHE A 1 175 ? -8.153 -12.416 10.725 1.00 85.69 175 PHE A O 1
ATOM 1424 N N . SER A 1 176 ? -7.647 -12.289 8.547 1.00 88.81 176 SER A N 1
ATOM 1425 C CA . SER A 1 176 ? -8.084 -13.657 8.245 1.00 88.81 176 SER A CA 1
ATOM 1426 C C . SER A 1 176 ? -7.226 -14.714 8.943 1.00 88.81 176 SER A C 1
ATOM 1428 O O . SER A 1 176 ? -7.710 -15.803 9.246 1.00 88.81 176 SER A O 1
ATOM 1430 N N . VAL A 1 177 ? -5.934 -14.441 9.143 1.00 89.62 177 VAL A N 1
ATOM 1431 C CA . VAL A 1 177 ? -5.047 -15.336 9.897 1.00 89.62 177 VAL A CA 1
ATOM 1432 C C . VAL A 1 177 ? -5.399 -15.313 11.382 1.00 89.62 177 VAL A C 1
ATOM 1434 O O . VAL A 1 177 ? -5.508 -16.383 11.969 1.00 89.62 177 VAL A O 1
ATOM 1437 N N . ALA A 1 178 ? -5.621 -14.126 11.953 1.00 89.31 178 ALA A N 1
ATOM 1438 C CA . ALA A 1 178 ? -6.025 -13.964 13.345 1.00 89.31 178 ALA A CA 1
ATOM 1439 C C . ALA A 1 178 ? -7.353 -14.677 13.624 1.00 89.31 178 ALA A C 1
ATOM 1441 O O . ALA A 1 178 ? -7.392 -15.547 14.478 1.00 89.31 178 ALA A O 1
ATOM 1442 N N . GLU A 1 179 ? -8.399 -14.404 12.843 1.00 90.25 179 GLU A N 1
ATOM 1443 C CA . GLU A 1 179 ? -9.725 -15.009 13.025 1.00 90.25 179 GLU A CA 1
ATOM 1444 C C . GLU A 1 179 ? -9.681 -16.543 12.977 1.00 90.25 179 GLU A C 1
ATOM 1446 O O . GLU A 1 179 ? -10.273 -17.215 13.817 1.00 90.25 179 GLU A O 1
ATOM 1451 N N . ALA A 1 180 ? -8.941 -17.121 12.027 1.00 89.69 180 ALA A N 1
ATOM 1452 C CA . ALA A 1 180 ? -8.816 -18.574 11.939 1.00 89.69 180 ALA A CA 1
ATOM 1453 C C . ALA A 1 180 ? -8.149 -19.184 13.181 1.00 89.69 180 ALA A C 1
ATOM 1455 O O . ALA A 1 180 ? -8.534 -20.271 13.605 1.00 89.69 180 ALA A O 1
ATOM 1456 N N . GLU A 1 181 ? -7.169 -18.485 13.751 1.00 89.94 181 GLU A N 1
ATOM 1457 C CA . GLU A 1 181 ? -6.493 -18.910 14.972 1.00 89.94 181 GLU A CA 1
ATOM 1458 C C . GLU A 1 181 ? -7.373 -18.694 16.216 1.00 89.94 181 GLU A C 1
ATOM 1460 O O . GLU A 1 181 ? -7.395 -19.544 17.106 1.00 89.94 181 GLU A O 1
ATOM 1465 N N . GLU A 1 182 ? -8.148 -17.608 16.276 1.00 92.38 182 GLU A N 1
ATOM 1466 C CA . GLU A 1 182 ? -9.126 -17.356 17.344 1.00 92.38 182 GLU A CA 1
ATOM 1467 C C . GLU A 1 182 ? -10.203 -18.444 17.371 1.00 92.38 182 GLU A C 1
ATOM 1469 O O . GLU A 1 182 ? -10.535 -18.961 18.435 1.00 92.38 182 GLU A O 1
ATOM 1474 N N . VAL A 1 183 ? -10.691 -18.865 16.200 1.00 92.38 183 VAL A N 1
ATOM 1475 C CA . VAL A 1 183 ? -11.656 -19.967 16.075 1.00 92.38 183 VAL A CA 1
ATOM 1476 C C . VAL A 1 183 ? -11.064 -21.294 16.556 1.00 92.38 183 VAL A C 1
ATOM 1478 O O . VAL A 1 183 ? -11.770 -22.076 17.189 1.00 92.38 183 VAL A O 1
ATOM 1481 N N . SER A 1 184 ? -9.784 -21.570 16.280 1.00 89.50 184 SER A N 1
ATOM 1482 C CA . SER A 1 184 ? -9.151 -22.822 16.717 1.00 89.50 184 SER A CA 1
ATOM 1483 C C . SER A 1 184 ? -8.730 -22.828 18.185 1.00 89.50 184 SER A C 1
ATOM 1485 O O . SER A 1 184 ? -8.806 -23.870 18.832 1.00 89.50 184 SER A O 1
ATOM 1487 N N . SER A 1 185 ? -8.256 -21.695 18.704 1.00 86.94 185 SER A N 1
ATOM 1488 C CA . SER A 1 185 ? -7.740 -21.575 20.074 1.00 86.94 185 SER A CA 1
ATOM 1489 C C . SER A 1 185 ? -8.822 -21.203 21.090 1.00 86.94 185 SER A C 1
ATOM 1491 O O . SER A 1 185 ? -8.641 -21.431 22.283 1.00 86.94 185 SER A O 1
ATOM 1493 N N . GLY A 1 186 ? -9.939 -20.627 20.635 1.00 86.81 186 GLY A N 1
ATOM 1494 C CA . GLY A 1 186 ? -10.987 -20.073 21.492 1.00 86.81 186 GLY A CA 1
ATOM 1495 C C . GLY A 1 186 ? -10.572 -18.796 22.23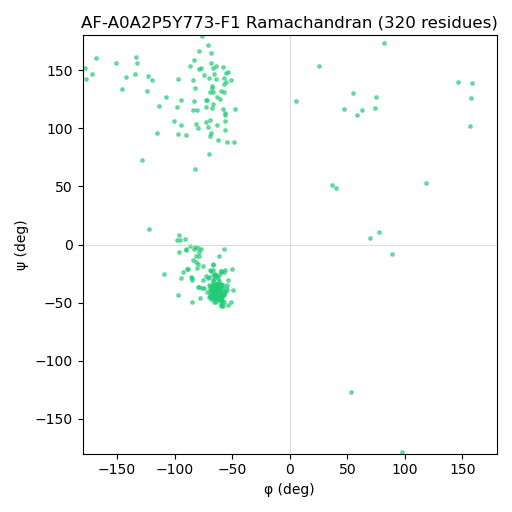3 1.00 86.81 186 GLY A C 1
ATOM 1496 O O . GLY A 1 186 ? -11.339 -18.305 23.059 1.00 86.81 186 GLY A O 1
ATOM 1497 N N . GLN A 1 187 ? -9.380 -18.255 21.960 1.00 84.62 187 GLN A N 1
ATOM 1498 C CA . GLN A 1 187 ? -8.831 -17.070 22.612 1.00 84.62 187 GLN A CA 1
ATOM 1499 C C . GLN A 1 187 ? -8.492 -16.001 21.575 1.00 84.62 187 GLN A C 1
ATOM 1501 O O . GLN A 1 187 ? -8.042 -16.308 20.475 1.00 84.62 187 GLN A O 1
ATOM 1506 N N . LYS A 1 188 ? -8.681 -14.729 21.945 1.00 83.69 188 LYS A N 1
ATOM 1507 C CA . LYS A 1 188 ? -8.308 -13.586 21.108 1.00 83.69 188 LYS A CA 1
ATOM 1508 C C . LYS A 1 188 ? -6.806 -13.597 20.817 1.00 83.69 188 LYS A C 1
ATOM 1510 O O . LYS A 1 188 ? -5.998 -13.732 21.738 1.00 83.69 188 LYS A O 1
ATOM 1515 N N . VAL A 1 189 ? -6.435 -13.414 19.555 1.00 83.25 189 VAL A N 1
ATOM 1516 C CA . VAL A 1 189 ? -5.038 -13.508 19.123 1.00 83.25 189 VAL A CA 1
ATOM 1517 C C . VAL A 1 189 ? -4.335 -12.178 19.362 1.00 83.25 189 VAL A C 1
ATOM 1519 O O . VAL A 1 189 ? -4.663 -11.154 18.759 1.00 83.25 189 VAL A O 1
ATOM 1522 N N . GLY A 1 190 ? -3.337 -12.205 20.246 1.00 82.06 190 GLY A N 1
ATOM 1523 C CA . GLY A 1 190 ? -2.477 -11.057 20.536 1.00 82.06 190 GLY A CA 1
ATOM 1524 C C . GLY A 1 190 ? -1.565 -10.693 19.363 1.00 82.06 190 GLY A C 1
ATOM 1525 O O . GLY A 1 190 ? -1.344 -11.478 18.435 1.00 82.06 190 GLY A O 1
ATOM 1526 N N . ARG A 1 191 ? -0.971 -9.500 19.401 1.00 81.06 191 ARG A N 1
ATOM 1527 C CA . ARG A 1 191 ? -0.155 -8.988 18.288 1.00 81.06 191 ARG A CA 1
ATOM 1528 C C . ARG A 1 191 ? 1.167 -9.750 18.155 1.00 81.06 191 ARG A C 1
ATOM 1530 O O . ARG A 1 191 ? 1.612 -10.009 17.036 1.00 81.06 191 ARG A O 1
ATOM 1537 N N . LEU A 1 192 ? 1.748 -10.174 19.281 1.00 82.50 192 LEU A N 1
ATOM 1538 C CA . LEU A 1 192 ? 2.926 -11.052 19.321 1.00 82.50 192 LEU A CA 1
ATOM 1539 C C . LEU A 1 192 ? 2.618 -12.452 18.767 1.00 82.50 192 LEU A C 1
ATOM 1541 O O . LEU A 1 192 ? 3.394 -12.991 17.978 1.00 82.50 192 LEU A O 1
ATOM 1545 N N . GLN A 1 193 ? 1.461 -13.017 19.122 1.00 85.50 193 GLN A N 1
ATOM 1546 C CA . GLN A 1 193 ? 1.015 -14.317 18.610 1.00 85.50 193 GLN A CA 1
ATOM 1547 C C . GLN A 1 193 ? 0.744 -14.255 17.101 1.00 85.50 193 GLN A C 1
ATOM 1549 O O . GLN A 1 193 ? 1.183 -15.125 16.349 1.00 85.50 193 GLN A O 1
ATOM 1554 N N . LEU A 1 194 ? 0.104 -13.183 16.628 1.00 88.38 194 LEU A N 1
ATOM 1555 C CA . LEU A 1 194 ? -0.111 -12.954 15.203 1.00 88.38 194 LEU A CA 1
ATOM 1556 C C . LEU A 1 194 ? 1.214 -12.816 14.442 1.00 88.38 194 LEU A C 1
ATOM 1558 O O . LEU A 1 194 ? 1.353 -13.354 13.340 1.00 88.38 194 LEU A O 1
ATOM 1562 N N . PHE A 1 195 ? 2.205 -12.130 15.020 1.00 86.25 195 PHE A N 1
ATOM 1563 C CA . PHE A 1 195 ? 3.544 -12.034 14.439 1.00 86.25 195 PHE A CA 1
ATOM 1564 C C . PHE A 1 195 ? 4.199 -13.414 14.308 1.00 86.25 195 PHE A C 1
ATOM 1566 O O . PHE A 1 195 ? 4.725 -13.735 13.243 1.00 86.25 195 PHE A O 1
ATOM 1573 N N . GLU A 1 196 ? 4.106 -14.255 15.339 1.00 86.44 196 GLU A N 1
ATOM 1574 C CA . GLU A 1 196 ? 4.637 -15.621 15.336 1.00 86.44 196 GLU A CA 1
ATOM 1575 C C . GLU A 1 196 ? 4.024 -16.467 14.212 1.00 86.44 196 GLU A C 1
ATOM 1577 O O . GLU A 1 196 ? 4.757 -17.020 13.391 1.00 86.44 196 GLU A O 1
ATOM 1582 N N . ILE A 1 197 ? 2.693 -16.498 14.105 1.00 88.12 197 ILE A N 1
ATOM 1583 C CA . ILE A 1 197 ? 1.978 -17.264 13.069 1.00 88.12 197 ILE A CA 1
ATOM 1584 C C . ILE A 1 197 ? 2.371 -16.783 11.670 1.00 88.12 197 ILE A C 1
ATOM 1586 O O . ILE A 1 197 ? 2.571 -17.576 10.748 1.00 88.12 197 ILE A O 1
ATOM 1590 N N . THR A 1 198 ? 2.504 -15.468 11.502 1.00 87.94 198 THR A N 1
ATOM 1591 C CA . THR A 1 198 ? 2.775 -14.858 10.198 1.00 87.94 198 THR A CA 1
ATOM 1592 C C . THR A 1 198 ? 4.253 -14.849 9.814 1.00 87.94 198 THR A C 1
ATOM 1594 O O . THR A 1 198 ? 4.537 -14.633 8.641 1.00 87.94 198 THR A O 1
ATOM 1597 N N . HIS A 1 199 ? 5.195 -15.111 10.723 1.00 86.12 199 HIS A N 1
ATOM 1598 C CA . HIS A 1 199 ? 6.645 -15.079 10.445 1.00 86.12 199 HIS A CA 1
ATOM 1599 C C . HIS A 1 199 ? 7.360 -16.402 10.753 1.00 86.12 199 HIS A C 1
ATOM 1601 O O . HIS A 1 199 ? 8.595 -16.468 10.770 1.00 86.12 199 HIS A O 1
ATOM 1607 N N . ARG A 1 200 ? 6.590 -17.474 10.952 1.00 86.81 200 ARG A N 1
ATOM 1608 C CA . ARG A 1 200 ? 7.080 -18.841 11.126 1.00 86.81 200 ARG A CA 1
ATOM 1609 C C . ARG A 1 200 ? 7.017 -19.623 9.812 1.00 86.81 200 ARG A C 1
ATOM 1611 O O . ARG A 1 200 ? 6.100 -19.470 9.001 1.00 86.81 200 ARG A O 1
ATOM 1618 N N . LYS A 1 201 ? 8.025 -20.464 9.579 1.00 84.81 201 LYS A N 1
ATOM 1619 C CA . LYS A 1 201 ? 8.057 -21.399 8.449 1.00 84.81 201 LYS A CA 1
ATOM 1620 C C . LYS A 1 201 ? 7.199 -22.633 8.737 1.00 84.81 201 LYS A C 1
ATOM 1622 O O . LYS A 1 201 ? 6.831 -22.906 9.873 1.00 84.81 201 LYS A O 1
ATOM 1627 N N . LYS A 1 202 ? 6.908 -23.426 7.701 1.00 82.50 202 LYS A N 1
ATOM 1628 C CA . LYS A 1 202 ? 6.138 -24.677 7.846 1.00 82.50 202 LYS A CA 1
ATOM 1629 C C . LYS A 1 202 ? 6.802 -25.708 8.768 1.00 82.50 202 LYS A C 1
ATOM 1631 O O . LYS A 1 202 ? 6.105 -26.552 9.311 1.00 82.50 202 LYS A O 1
ATOM 1636 N N . ASP A 1 203 ? 8.123 -25.646 8.912 1.00 82.75 203 ASP A N 1
ATOM 1637 C CA . ASP A 1 203 ? 8.923 -26.505 9.794 1.00 82.75 203 ASP A CA 1
ATOM 1638 C C . ASP A 1 203 ? 8.943 -26.024 11.259 1.00 82.75 203 ASP A C 1
ATOM 1640 O O . ASP A 1 203 ? 9.549 -26.670 12.107 1.00 82.75 203 ASP A O 1
ATOM 1644 N N . GLY A 1 204 ? 8.294 -24.895 11.566 1.00 80.19 204 GLY A N 1
ATOM 1645 C CA . GLY A 1 204 ? 8.261 -24.298 12.899 1.00 80.19 204 GLY A CA 1
ATOM 1646 C C . GLY A 1 204 ? 9.404 -23.323 13.201 1.00 80.19 204 GLY A C 1
ATOM 1647 O O . GLY A 1 204 ? 9.341 -22.621 14.208 1.00 80.19 204 GLY A O 1
ATOM 1648 N N . SER A 1 205 ? 10.416 -23.217 12.334 1.00 84.12 205 SER A N 1
ATOM 1649 C CA . SER A 1 205 ? 11.555 -22.315 12.534 1.00 84.12 205 SER A CA 1
ATOM 1650 C C . SER A 1 205 ? 11.213 -20.847 12.213 1.00 84.12 205 SER A C 1
ATOM 1652 O O . SER A 1 205 ? 10.336 -20.576 11.377 1.00 84.12 205 SER A O 1
ATOM 1654 N N . PRO A 1 206 ? 11.890 -19.869 12.847 1.00 83.56 206 PRO A N 1
ATOM 1655 C CA . PRO A 1 206 ? 11.730 -18.463 12.495 1.00 83.56 206 PRO A CA 1
ATOM 1656 C C . PRO A 1 206 ? 12.259 -18.187 11.081 1.00 83.56 206 PRO A C 1
ATOM 1658 O O . PRO A 1 206 ? 13.225 -18.800 10.616 1.00 83.56 206 PRO A O 1
ATOM 1661 N N . MET A 1 207 ? 11.627 -17.246 10.375 1.00 82.62 207 MET A N 1
ATOM 1662 C CA . MET A 1 207 ? 12.021 -16.916 9.001 1.00 82.62 207 MET A CA 1
ATOM 1663 C C . MET A 1 207 ? 13.423 -16.293 8.915 1.00 82.62 207 MET A C 1
ATOM 1665 O O . MET A 1 207 ? 14.196 -16.626 8.016 1.00 82.62 207 MET A O 1
ATOM 1669 N N . THR A 1 208 ? 13.745 -15.411 9.858 1.00 82.81 208 THR A N 1
ATOM 1670 C CA . THR A 1 208 ? 15.027 -14.707 9.981 1.00 82.81 208 THR A CA 1
ATOM 1671 C C . THR A 1 208 ? 15.509 -14.771 11.429 1.00 82.81 208 THR A C 1
ATOM 1673 O O . THR A 1 208 ? 14.715 -15.023 12.337 1.00 82.81 208 THR A O 1
ATOM 1676 N N . SER A 1 209 ? 16.802 -14.536 11.665 1.00 81.38 209 SER A N 1
ATOM 1677 C CA . SER A 1 209 ? 17.357 -14.468 13.026 1.00 81.38 209 SER A CA 1
ATOM 1678 C C . SER A 1 209 ? 16.655 -13.403 13.875 1.00 81.38 209 SER A C 1
ATOM 1680 O O . SER A 1 209 ? 16.265 -13.687 15.001 1.00 81.38 209 SER A O 1
ATOM 1682 N N . GLU A 1 210 ? 16.396 -12.230 13.295 1.00 80.81 210 GLU A N 1
ATOM 1683 C CA . GLU A 1 210 ? 15.696 -11.110 13.942 1.00 80.81 210 GLU A CA 1
ATOM 1684 C C . GLU A 1 210 ? 14.239 -11.466 14.293 1.00 80.81 210 GLU A C 1
ATOM 1686 O O . GLU A 1 210 ? 13.760 -11.153 15.379 1.00 80.81 210 GLU A O 1
ATOM 1691 N N . ALA A 1 211 ? 13.535 -12.211 13.427 1.00 81.12 211 ALA A N 1
ATOM 1692 C CA . ALA A 1 211 ? 12.204 -12.729 13.757 1.00 81.12 211 ALA A CA 1
ATOM 1693 C C . ALA A 1 211 ? 12.261 -13.738 14.915 1.00 81.12 211 ALA A C 1
ATOM 1695 O O . ALA A 1 211 ? 11.351 -13.781 15.739 1.00 81.12 211 ALA A O 1
ATOM 1696 N N . GLY A 1 212 ? 13.336 -14.526 14.997 1.00 83.00 212 GLY A N 1
ATOM 1697 C CA . GLY A 1 212 ? 13.590 -15.425 16.120 1.00 83.00 212 GLY A CA 1
ATOM 1698 C C . GLY A 1 212 ? 13.819 -14.685 17.439 1.00 83.00 212 GLY A C 1
ATOM 1699 O O . GLY A 1 212 ? 13.325 -15.132 18.469 1.00 83.00 212 GLY A O 1
ATOM 1700 N N . GLU A 1 213 ? 14.512 -13.546 17.425 1.00 82.00 213 GLU A N 1
ATOM 1701 C CA . GLU A 1 213 ? 14.679 -12.692 18.612 1.00 82.00 213 GLU A CA 1
ATOM 1702 C C . GLU A 1 213 ? 13.339 -12.135 19.101 1.00 82.00 213 GLU A C 1
ATOM 1704 O O . GLU A 1 213 ? 13.051 -12.203 20.293 1.00 82.00 213 GLU A O 1
ATOM 1709 N N . ILE A 1 214 ? 12.474 -11.696 18.182 1.00 79.38 214 ILE A N 1
ATOM 1710 C CA . ILE A 1 214 ? 11.118 -11.233 18.516 1.00 79.38 214 ILE A CA 1
ATOM 1711 C C . ILE A 1 214 ? 10.282 -12.358 19.129 1.00 79.38 214 ILE A C 1
ATOM 1713 O O . ILE A 1 214 ? 9.595 -12.148 20.126 1.00 79.38 214 ILE A O 1
ATOM 1717 N N . MET A 1 215 ? 10.354 -13.570 18.572 1.00 82.38 215 MET A N 1
ATOM 1718 C CA . MET A 1 215 ? 9.639 -14.723 19.129 1.00 82.38 215 MET A CA 1
ATOM 1719 C C . MET A 1 215 ? 10.104 -15.049 20.556 1.00 82.38 215 MET A C 1
ATOM 1721 O O . MET A 1 215 ? 9.271 -15.382 21.393 1.00 82.38 215 MET A O 1
ATOM 1725 N N . LYS A 1 216 ? 11.397 -14.885 20.869 1.00 82.38 216 LYS A N 1
ATOM 1726 C CA . LYS A 1 216 ? 11.924 -15.070 22.233 1.00 82.38 216 LYS A CA 1
ATOM 1727 C C . LYS A 1 216 ? 11.411 -14.026 23.223 1.00 82.38 216 LYS A C 1
ATOM 1729 O O . LYS A 1 216 ? 11.306 -14.313 24.408 1.00 82.38 216 LYS A O 1
ATOM 1734 N N . LEU A 1 217 ? 11.041 -12.825 22.777 1.00 75.56 217 LEU A N 1
ATOM 1735 C CA . LEU A 1 217 ? 10.456 -11.822 23.676 1.00 75.56 217 LEU A CA 1
ATOM 1736 C C . LEU A 1 217 ? 9.078 -12.228 24.202 1.00 75.56 217 LEU A C 1
ATOM 1738 O O . LEU A 1 217 ? 8.691 -11.791 25.282 1.00 75.56 217 LEU A O 1
ATOM 1742 N N . LYS A 1 218 ? 8.375 -13.135 23.515 1.00 71.44 218 LYS A N 1
ATOM 1743 C CA . LYS A 1 218 ? 7.174 -13.778 24.061 1.00 71.44 218 LYS A CA 1
ATOM 1744 C C . LYS A 1 218 ? 7.481 -14.583 25.326 1.00 71.44 218 LYS A C 1
ATOM 1746 O O . LYS A 1 218 ? 6.652 -14.621 26.224 1.00 71.44 218 LYS A O 1
ATOM 1751 N N . GLU A 1 219 ? 8.660 -15.194 25.428 1.00 74.69 219 GLU A N 1
ATOM 1752 C CA . GLU A 1 219 ? 9.072 -15.920 26.639 1.00 74.69 219 GLU A CA 1
ATOM 1753 C C . GLU A 1 219 ? 9.252 -14.947 27.813 1.00 74.69 219 GLU A C 1
ATOM 1755 O O . GLU A 1 219 ? 8.868 -15.262 28.936 1.00 74.69 219 GLU A O 1
ATOM 1760 N N . LYS A 1 220 ? 9.709 -13.717 27.534 1.00 73.81 220 LYS A N 1
ATOM 1761 C CA . LYS A 1 220 ? 9.775 -12.630 28.523 1.00 73.81 220 LYS A CA 1
ATOM 1762 C C . LYS A 1 220 ? 8.417 -12.009 28.844 1.00 73.81 220 LYS A C 1
ATOM 1764 O O . LYS A 1 220 ? 8.279 -11.374 29.883 1.00 73.81 220 LYS A O 1
ATOM 1769 N N . LYS A 1 221 ? 7.393 -12.195 28.003 1.00 75.12 221 LYS A N 1
ATOM 1770 C CA . LYS A 1 221 ? 6.038 -11.670 28.247 1.00 75.12 221 LYS A CA 1
ATOM 1771 C C . LYS A 1 221 ? 5.498 -12.107 29.612 1.00 75.12 221 LYS A C 1
ATOM 1773 O O . LYS A 1 221 ? 4.902 -11.292 30.301 1.00 75.12 221 LYS A O 1
ATOM 1778 N N . ALA A 1 222 ? 5.766 -13.349 30.021 1.00 71.81 222 ALA A N 1
ATOM 1779 C CA . ALA A 1 222 ? 5.352 -13.866 31.326 1.00 71.81 222 ALA A CA 1
ATOM 1780 C C . ALA A 1 222 ? 5.983 -13.090 32.502 1.00 71.81 222 ALA A C 1
ATOM 1782 O O . ALA A 1 222 ? 5.341 -12.901 33.533 1.00 71.81 222 ALA A O 1
ATOM 1783 N N . GLU A 1 223 ? 7.213 -12.592 32.342 1.00 73.31 223 GLU A N 1
ATOM 1784 C CA . GLU A 1 223 ? 7.880 -11.743 33.339 1.00 73.31 223 GLU A CA 1
ATOM 1785 C C . GLU A 1 223 ? 7.206 -10.364 33.420 1.00 73.31 223 GLU A C 1
ATOM 1787 O O . GLU A 1 223 ? 6.908 -9.886 34.514 1.00 73.31 223 GLU A O 1
ATOM 1792 N N . TYR A 1 224 ? 6.887 -9.749 32.274 1.00 67.69 224 TYR A N 1
ATOM 1793 C CA . TYR A 1 224 ? 6.159 -8.473 32.228 1.00 67.69 224 TYR A CA 1
ATOM 1794 C C . TYR A 1 224 ? 4.722 -8.593 32.751 1.00 67.69 224 TYR A C 1
ATOM 1796 O O . TYR A 1 224 ? 4.252 -7.688 33.435 1.00 67.69 224 TYR A O 1
ATOM 1804 N N . GLU A 1 225 ? 4.032 -9.702 32.477 1.00 73.19 225 GLU A N 1
ATOM 1805 C CA . GLU A 1 225 ? 2.701 -9.986 33.027 1.00 73.19 225 GLU A CA 1
ATOM 1806 C C . GLU A 1 225 ? 2.742 -10.133 34.555 1.00 73.19 225 GLU A C 1
ATOM 1808 O O . GLU A 1 225 ? 1.867 -9.606 35.240 1.00 73.19 225 GLU A O 1
ATOM 1813 N N . ALA A 1 226 ? 3.781 -10.766 35.110 1.00 71.06 226 ALA A N 1
ATOM 1814 C CA . ALA A 1 226 ? 3.963 -10.864 36.559 1.00 71.06 226 ALA A CA 1
ATOM 1815 C C . ALA A 1 226 ? 4.208 -9.489 37.215 1.00 71.06 226 ALA A C 1
ATOM 1817 O O . ALA A 1 226 ? 3.655 -9.195 38.279 1.00 71.06 226 ALA A O 1
ATOM 1818 N N . VAL A 1 227 ? 4.992 -8.621 36.566 1.00 69.31 227 VAL A N 1
ATOM 1819 C CA . VAL A 1 227 ? 5.236 -7.244 37.033 1.00 69.31 227 VAL A CA 1
ATOM 1820 C C . VAL A 1 227 ? 3.967 -6.392 36.930 1.00 69.31 227 VAL A C 1
ATOM 1822 O O . VAL A 1 227 ? 3.599 -5.731 37.899 1.00 69.31 227 VAL A O 1
ATOM 1825 N N . ALA A 1 228 ? 3.245 -6.460 35.809 1.00 61.50 228 ALA A N 1
ATOM 1826 C CA . ALA A 1 228 ? 1.974 -5.761 35.616 1.00 61.50 228 ALA A CA 1
ATOM 1827 C C . ALA A 1 228 ? 0.887 -6.233 36.597 1.00 61.50 228 ALA A C 1
ATOM 1829 O O . ALA A 1 228 ? 0.096 -5.432 37.080 1.00 61.50 228 ALA A O 1
ATOM 1830 N N . SER A 1 229 ? 0.878 -7.517 36.971 1.00 65.19 229 SER A N 1
ATOM 1831 C CA . SER A 1 229 ? -0.035 -8.025 38.002 1.00 65.19 229 SER A CA 1
ATOM 1832 C C . SER A 1 229 ? 0.256 -7.460 39.401 1.00 65.19 229 SER A C 1
ATOM 1834 O O . SER A 1 229 ? -0.600 -7.559 40.279 1.00 65.19 229 SER A O 1
ATOM 1836 N N . THR A 1 230 ? 1.445 -6.890 39.620 1.00 65.56 230 THR A N 1
ATOM 1837 C CA . THR A 1 230 ? 1.848 -6.250 40.884 1.00 65.56 230 THR A CA 1
ATOM 1838 C C . THR A 1 230 ? 1.584 -4.738 40.866 1.00 65.56 230 THR A C 1
ATOM 1840 O O . THR A 1 230 ? 1.308 -4.150 41.910 1.00 65.56 230 THR A O 1
ATOM 1843 N N . ASP A 1 231 ? 1.619 -4.111 39.688 1.00 55.28 231 ASP A N 1
ATOM 1844 C CA . ASP A 1 231 ? 1.390 -2.680 39.486 1.00 55.28 231 ASP A CA 1
ATOM 1845 C C . ASP A 1 231 ? 0.114 -2.460 38.654 1.00 55.28 231 ASP A C 1
ATOM 1847 O O . ASP A 1 231 ? 0.125 -2.506 37.424 1.00 55.28 231 ASP A O 1
ATOM 1851 N N . SER A 1 232 ? -1.012 -2.217 39.340 1.00 58.75 232 SER A N 1
ATOM 1852 C CA . SER A 1 232 ? -2.362 -2.074 38.749 1.00 58.75 232 SER A CA 1
ATOM 1853 C C . SER A 1 232 ? -2.511 -0.976 37.677 1.00 58.75 232 SER A C 1
ATOM 1855 O O . SER A 1 232 ? -3.581 -0.829 37.089 1.00 58.75 232 SER A O 1
ATOM 1857 N N . SER A 1 233 ? -1.455 -0.196 37.428 1.00 56.44 233 SER A N 1
ATOM 1858 C CA . SER A 1 233 ? -1.395 0.864 36.422 1.00 56.44 233 SER A CA 1
ATOM 1859 C C . SER A 1 233 ? -1.115 0.361 34.996 1.00 56.44 233 SER A C 1
ATOM 1861 O O . SER A 1 233 ? -1.335 1.101 34.033 1.00 56.44 233 SER A O 1
ATOM 1863 N N . VAL A 1 234 ? -0.659 -0.887 34.828 1.00 50.69 234 VAL A N 1
ATOM 1864 C CA . VAL A 1 234 ? -0.275 -1.441 33.522 1.00 50.69 234 VAL A CA 1
ATOM 1865 C C . VAL A 1 234 ? -1.392 -2.331 32.969 1.00 50.69 234 VAL A C 1
ATOM 1867 O O . VAL A 1 234 ? -1.612 -3.448 33.427 1.00 50.69 234 VAL A O 1
ATOM 1870 N N . ASN A 1 235 ? -2.111 -1.845 31.956 1.00 60.16 235 ASN A N 1
ATOM 1871 C CA . ASN A 1 235 ? -3.150 -2.618 31.268 1.00 60.16 235 ASN A CA 1
ATOM 1872 C C . ASN A 1 235 ? -2.523 -3.801 30.492 1.00 60.16 235 ASN A C 1
ATOM 1874 O O . ASN A 1 235 ? -1.573 -3.590 29.735 1.00 60.16 235 ASN A O 1
ATOM 1878 N N . LEU A 1 236 ? -3.060 -5.024 30.635 1.00 56.00 236 LEU A N 1
ATOM 1879 C CA . LEU A 1 236 ? -2.581 -6.220 29.918 1.00 56.00 236 LEU A CA 1
ATOM 1880 C C . LEU A 1 236 ? -2.549 -6.025 28.393 1.00 56.00 236 LEU A C 1
ATOM 1882 O O . LEU A 1 236 ? -1.623 -6.503 27.737 1.00 56.00 236 LEU A O 1
ATOM 1886 N N . ASP A 1 237 ? -3.498 -5.265 27.836 1.00 57.62 237 ASP A N 1
ATOM 1887 C CA . ASP A 1 237 ? -3.550 -4.948 26.400 1.00 57.62 237 ASP A CA 1
ATOM 1888 C C . ASP A 1 237 ? -2.373 -4.062 25.937 1.00 57.62 237 ASP A C 1
ATOM 1890 O O . ASP A 1 237 ? -2.068 -3.980 24.744 1.00 57.62 237 ASP A O 1
ATOM 1894 N N . ASN A 1 238 ? -1.678 -3.404 26.870 1.00 67.75 238 ASN A N 1
ATOM 1895 C CA . ASN A 1 238 ? -0.530 -2.549 26.585 1.00 67.75 238 ASN A CA 1
ATOM 1896 C C . ASN A 1 238 ? 0.799 -3.321 26.565 1.00 67.75 238 ASN A C 1
ATOM 1898 O O . ASN A 1 238 ? 1.750 -2.868 25.937 1.00 67.75 238 ASN A O 1
ATOM 1902 N N . ILE A 1 239 ? 0.880 -4.499 27.194 1.00 72.44 239 ILE A N 1
ATOM 1903 C CA . ILE A 1 239 ? 2.134 -5.266 27.311 1.00 72.44 239 ILE A CA 1
ATOM 1904 C C . ILE A 1 239 ? 2.636 -5.707 25.930 1.00 72.44 239 ILE A C 1
ATOM 1906 O O . ILE A 1 239 ? 3.804 -5.502 25.600 1.00 72.44 239 ILE A O 1
ATOM 1910 N N . ASP A 1 240 ? 1.744 -6.233 25.084 1.00 73.44 240 ASP A N 1
ATOM 1911 C CA . ASP A 1 240 ? 2.069 -6.608 23.701 1.00 73.44 240 ASP A CA 1
ATOM 1912 C C . ASP A 1 240 ? 2.598 -5.410 22.899 1.00 73.44 240 ASP A C 1
ATOM 1914 O O . ASP A 1 240 ? 3.545 -5.547 22.123 1.00 73.44 240 ASP A O 1
ATOM 1918 N N . ASN A 1 241 ? 2.002 -4.229 23.090 1.00 72.62 241 ASN A N 1
ATOM 1919 C CA . ASN A 1 241 ? 2.415 -3.013 22.395 1.00 72.62 241 ASN A CA 1
ATOM 1920 C C . ASN A 1 241 ? 3.760 -2.496 22.913 1.00 72.62 241 ASN A C 1
ATOM 1922 O O . ASN A 1 241 ? 4.600 -2.147 22.091 1.00 72.62 241 ASN A O 1
ATOM 1926 N N . ILE A 1 242 ? 4.002 -2.525 24.228 1.00 73.75 242 ILE A N 1
ATOM 1927 C CA . ILE A 1 242 ? 5.291 -2.164 24.836 1.00 73.75 242 ILE A CA 1
ATOM 1928 C C . ILE A 1 242 ? 6.406 -3.048 24.266 1.00 73.75 242 ILE A C 1
ATOM 1930 O O . ILE A 1 242 ? 7.378 -2.530 23.714 1.00 73.75 242 ILE A O 1
ATOM 1934 N N . ILE A 1 243 ? 6.228 -4.373 24.305 1.00 75.56 243 ILE A N 1
ATOM 1935 C CA . ILE A 1 243 ? 7.223 -5.331 23.797 1.00 75.56 243 ILE A CA 1
ATOM 1936 C C . ILE A 1 243 ? 7.483 -5.101 22.301 1.00 75.56 243 ILE A C 1
ATOM 1938 O O . ILE A 1 243 ? 8.627 -5.103 21.851 1.00 75.56 243 ILE A O 1
ATOM 1942 N N . ILE A 1 244 ? 6.436 -4.858 21.510 1.00 74.25 244 ILE A N 1
ATOM 1943 C CA . ILE A 1 244 ? 6.580 -4.568 20.078 1.00 74.25 244 ILE A CA 1
ATOM 1944 C C . ILE A 1 244 ? 7.299 -3.235 19.849 1.00 74.25 244 ILE A C 1
ATOM 1946 O O . ILE A 1 244 ? 8.168 -3.172 18.982 1.00 74.25 244 ILE A O 1
ATOM 1950 N N . THR A 1 245 ? 7.002 -2.186 20.618 1.00 74.12 245 THR A N 1
ATOM 1951 C CA . THR A 1 245 ? 7.707 -0.900 20.491 1.00 74.12 245 THR A CA 1
ATOM 1952 C C . THR A 1 245 ? 9.181 -0.990 20.871 1.00 74.12 245 THR A C 1
ATOM 1954 O O . THR A 1 245 ? 9.997 -0.275 20.295 1.00 74.12 245 THR A O 1
ATOM 1957 N N . GLU A 1 246 ? 9.554 -1.895 21.775 1.00 74.44 246 GLU A N 1
ATOM 1958 C CA . GLU A 1 246 ? 10.956 -2.117 22.135 1.00 74.44 246 GLU A CA 1
ATOM 1959 C C . GLU A 1 246 ? 11.758 -2.715 20.966 1.00 74.44 246 GLU A C 1
ATOM 1961 O O . GLU A 1 246 ? 12.906 -2.336 20.740 1.00 74.44 246 GLU A O 1
ATOM 1966 N N . VAL A 1 247 ? 11.140 -3.584 20.158 1.00 71.38 24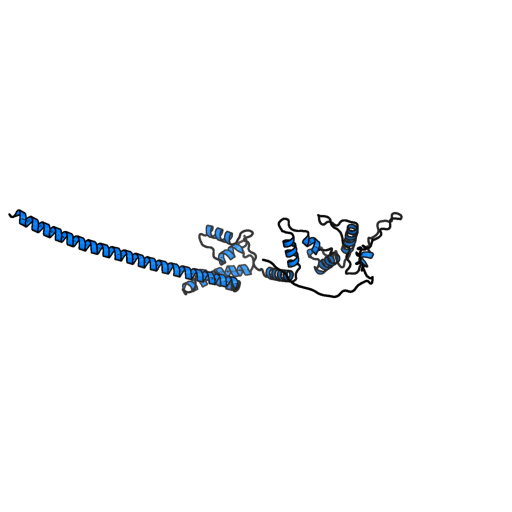7 VAL A N 1
ATOM 1967 C CA . VAL A 1 247 ? 11.798 -4.201 18.991 1.00 71.38 247 VAL A CA 1
ATOM 1968 C C . VAL A 1 247 ? 11.731 -3.327 17.748 1.00 71.38 247 VAL A C 1
ATOM 1970 O O . VAL A 1 247 ? 12.722 -3.135 17.044 1.00 71.38 247 VAL A O 1
ATOM 1973 N N . PHE A 1 248 ? 10.536 -2.846 17.421 1.00 70.94 248 PHE A N 1
ATOM 1974 C CA . PHE A 1 248 ? 10.276 -2.164 16.157 1.00 70.94 248 PHE A CA 1
ATOM 1975 C C . PHE A 1 248 ? 10.512 -0.652 16.248 1.00 70.94 248 PHE A C 1
ATOM 1977 O O . PHE A 1 248 ? 10.466 0.035 15.225 1.00 70.94 248 PHE A O 1
ATOM 1984 N N . GLY A 1 249 ? 10.817 -0.150 17.448 1.00 69.75 249 GLY A N 1
ATOM 1985 C CA . GLY A 1 249 ? 10.891 1.267 17.759 1.00 69.75 249 GLY A CA 1
ATOM 1986 C C . GLY A 1 249 ? 9.511 1.868 18.048 1.00 69.75 249 GLY A C 1
ATOM 1987 O O . GLY A 1 249 ? 8.481 1.206 17.874 1.00 69.75 249 GLY A O 1
ATOM 1988 N N . PRO A 1 250 ? 9.471 3.138 18.487 1.00 64.81 250 PRO A N 1
ATOM 1989 C CA . PRO A 1 250 ? 8.215 3.845 18.688 1.00 64.81 250 PRO A CA 1
ATOM 1990 C C . PRO A 1 250 ? 7.418 3.858 17.382 1.00 64.81 250 PRO A C 1
ATOM 1992 O O . PRO A 1 250 ? 7.952 4.166 16.312 1.00 64.81 250 PRO A O 1
ATOM 1995 N N . GLU A 1 251 ? 6.136 3.503 17.467 1.00 63.78 251 GLU A N 1
ATOM 1996 C CA . GLU A 1 251 ? 5.249 3.551 16.309 1.00 63.78 251 GLU A CA 1
ATOM 1997 C C . GLU A 1 251 ? 5.195 4.971 15.730 1.00 63.78 251 GLU A C 1
ATOM 1999 O O . GLU A 1 251 ? 5.414 5.963 16.429 1.00 63.78 251 GLU A O 1
ATOM 2004 N N . SER A 1 252 ? 4.913 5.081 14.427 1.00 69.69 252 SER A N 1
ATOM 2005 C CA . SER A 1 252 ? 4.846 6.386 13.763 1.00 69.69 252 SER A CA 1
ATOM 2006 C C . SER A 1 252 ? 3.892 7.340 14.492 1.00 69.69 252 SER A C 1
ATOM 2008 O O . SER A 1 252 ? 2.869 6.910 15.029 1.00 69.69 252 SER A O 1
ATOM 2010 N N . GLN A 1 253 ? 4.187 8.642 14.455 1.00 65.88 253 GLN A N 1
ATOM 2011 C CA . GLN A 1 253 ? 3.392 9.684 15.117 1.00 65.88 253 GLN A CA 1
ATOM 2012 C C . GLN A 1 253 ? 1.887 9.578 14.806 1.00 65.88 253 GLN A C 1
ATOM 2014 O O . GLN A 1 253 ? 1.061 9.699 15.704 1.00 65.88 253 GLN A O 1
ATOM 2019 N N . ALA A 1 254 ? 1.535 9.246 13.560 1.00 64.00 254 ALA A N 1
ATOM 2020 C CA . ALA A 1 254 ? 0.149 9.050 13.139 1.00 64.00 254 ALA A CA 1
ATOM 2021 C C . ALA A 1 254 ? -0.548 7.891 13.873 1.00 64.00 254 ALA A C 1
ATOM 2023 O O . ALA A 1 254 ? -1.736 7.955 14.170 1.00 64.00 254 ALA A O 1
ATOM 2024 N N . GLN A 1 255 ? 0.178 6.818 14.175 1.00 63.06 255 GLN A N 1
ATOM 2025 C CA . GLN A 1 255 ? -0.373 5.640 14.837 1.00 63.06 255 GLN A CA 1
ATOM 2026 C C . GLN A 1 255 ? -0.506 5.857 16.351 1.00 63.06 255 GLN A C 1
ATOM 2028 O O . GLN A 1 255 ? -1.520 5.478 16.935 1.00 63.06 255 GLN A O 1
ATOM 2033 N N . ALA A 1 256 ? 0.452 6.567 16.958 1.00 67.38 256 ALA A N 1
ATOM 2034 C CA . ALA A 1 256 ? 0.354 7.029 18.342 1.00 67.38 256 ALA A CA 1
ATOM 2035 C C . ALA A 1 256 ? -0.838 7.986 18.548 1.00 67.38 256 ALA A C 1
ATOM 2037 O O . ALA A 1 256 ? -1.561 7.874 19.538 1.00 67.38 256 ALA A O 1
ATOM 2038 N N . GLU A 1 257 ? -1.096 8.885 17.592 1.00 72.00 257 GLU A N 1
ATOM 2039 C CA . GLU A 1 257 ? -2.287 9.746 17.596 1.00 72.00 257 GLU A CA 1
ATOM 2040 C C . GLU A 1 257 ? -3.586 8.935 17.504 1.00 72.00 257 GLU A C 1
ATOM 2042 O O . GLU A 1 257 ? -4.522 9.194 18.260 1.00 72.00 257 GLU A O 1
ATOM 2047 N N . VAL A 1 258 ? -3.639 7.914 16.640 1.00 75.69 258 VAL A N 1
ATOM 2048 C CA . VAL A 1 258 ? -4.803 7.016 16.541 1.00 75.69 258 VAL A CA 1
ATOM 2049 C C . VAL A 1 258 ? -5.057 6.284 17.857 1.00 75.69 258 VAL A C 1
ATOM 2051 O O . VAL A 1 258 ? -6.211 6.182 18.274 1.00 75.69 258 VAL A O 1
ATOM 2054 N N . GLN A 1 259 ? -4.014 5.790 18.526 1.00 72.88 259 GLN A N 1
ATOM 2055 C CA . GLN A 1 259 ? -4.182 5.110 19.809 1.00 72.88 259 GLN A CA 1
ATOM 2056 C C . GLN A 1 259 ? -4.672 6.075 20.894 1.00 72.88 259 GLN A C 1
ATOM 2058 O O . GLN A 1 259 ? -5.657 5.785 21.565 1.00 72.88 259 GLN A O 1
ATOM 2063 N N . ARG A 1 260 ? -4.086 7.275 20.978 1.00 79.12 260 ARG A N 1
ATOM 2064 C CA . ARG A 1 260 ? -4.536 8.318 21.909 1.00 79.12 260 ARG A CA 1
ATOM 2065 C C . ARG A 1 260 ? -6.010 8.680 21.706 1.00 79.12 260 ARG A C 1
ATOM 2067 O O . ARG A 1 260 ? -6.739 8.859 22.679 1.00 79.12 260 ARG A O 1
ATOM 2074 N N . LEU A 1 261 ? -6.455 8.783 20.453 1.00 83.00 261 LEU A N 1
ATOM 2075 C CA . LEU A 1 261 ? -7.859 9.042 20.128 1.00 83.00 261 LEU A CA 1
ATOM 2076 C C . LEU A 1 261 ? -8.770 7.888 20.564 1.00 83.00 261 LEU A C 1
ATOM 2078 O O . LEU A 1 261 ? -9.861 8.137 21.072 1.00 83.00 261 LEU A O 1
ATOM 2082 N N . ARG A 1 262 ? -8.336 6.631 20.404 1.00 77.12 262 ARG A N 1
ATOM 2083 C CA . ARG A 1 262 ? -9.092 5.464 20.889 1.00 77.12 262 ARG A CA 1
ATOM 2084 C C . ARG A 1 262 ? -9.257 5.486 22.402 1.00 77.12 262 ARG A C 1
ATOM 2086 O O . ARG A 1 262 ? -10.370 5.282 22.875 1.00 77.12 262 ARG A O 1
ATOM 2093 N N . ASP A 1 263 ? -8.187 5.780 23.132 1.00 81.56 263 ASP A N 1
ATOM 2094 C CA . ASP A 1 263 ? -8.217 5.827 24.595 1.00 81.56 263 ASP A CA 1
ATOM 2095 C C . ASP A 1 263 ? -9.156 6.944 25.089 1.00 81.56 263 ASP A C 1
ATOM 2097 O O . ASP A 1 263 ? -9.964 6.728 25.991 1.00 81.56 263 ASP A O 1
ATOM 2101 N N . GLN A 1 264 ? -9.141 8.112 24.431 1.00 87.88 264 GLN A N 1
ATOM 2102 C CA . GLN A 1 264 ? -10.095 9.195 24.704 1.00 87.88 264 GLN A CA 1
ATOM 2103 C C . GLN A 1 264 ? -11.548 8.777 24.446 1.00 87.88 264 GLN A C 1
ATOM 2105 O O . GLN A 1 264 ? -12.427 9.079 25.252 1.00 87.88 264 GLN A O 1
ATOM 2110 N N . ILE A 1 265 ? -11.816 8.070 23.344 1.00 86.88 265 ILE A N 1
ATOM 2111 C CA . ILE A 1 265 ? -13.161 7.564 23.033 1.00 86.88 265 ILE A CA 1
ATOM 2112 C C . ILE A 1 265 ? -13.617 6.557 24.092 1.00 86.88 265 ILE A C 1
ATOM 2114 O O . ILE A 1 265 ? -14.745 6.665 24.569 1.00 86.88 265 ILE A O 1
ATOM 2118 N N . ALA A 1 266 ? -12.751 5.626 24.496 1.00 86.75 266 ALA A N 1
ATOM 2119 C CA . ALA A 1 266 ? -13.066 4.647 25.533 1.00 86.75 266 ALA A CA 1
ATOM 2120 C C . ALA A 1 266 ? -13.391 5.327 26.873 1.00 86.75 266 ALA A C 1
ATOM 2122 O O . ALA A 1 266 ? -14.369 4.971 27.528 1.00 86.75 266 ALA A O 1
ATOM 2123 N N . GLN A 1 267 ? -12.632 6.360 27.247 1.00 86.88 267 GLN A N 1
ATOM 2124 C CA . GLN A 1 267 ? -12.885 7.130 28.465 1.00 86.88 267 GLN A CA 1
ATOM 2125 C C . GLN A 1 267 ? -14.216 7.894 28.405 1.00 86.88 267 GLN A C 1
ATOM 2127 O O . GLN A 1 267 ? -14.971 7.895 29.378 1.00 86.88 267 GLN A O 1
ATOM 2132 N N . MET A 1 268 ? -14.540 8.511 27.263 1.00 89.19 268 MET A N 1
ATOM 2133 C CA . MET A 1 268 ? -15.843 9.157 27.070 1.00 89.19 268 MET A CA 1
ATOM 2134 C C . MET A 1 268 ? -16.994 8.150 27.153 1.00 89.19 268 MET A C 1
ATOM 2136 O O . MET A 1 268 ? -18.016 8.443 27.772 1.00 89.19 268 MET A O 1
ATOM 2140 N N . GLN A 1 269 ? -16.836 6.964 26.560 1.00 89.56 269 GLN A N 1
ATOM 2141 C CA . GLN A 1 269 ? -17.835 5.897 26.634 1.00 89.56 269 GLN A CA 1
ATOM 2142 C C . GLN A 1 269 ? -18.045 5.427 28.074 1.00 89.56 269 GLN A C 1
ATOM 2144 O O . GLN A 1 269 ? -19.189 5.332 28.506 1.00 89.56 269 GLN A O 1
ATOM 2149 N N . ALA A 1 270 ? -16.968 5.204 28.832 1.00 88.81 270 ALA A N 1
ATOM 2150 C CA . ALA A 1 270 ? -17.049 4.803 30.234 1.00 88.81 270 ALA A CA 1
ATOM 2151 C C . ALA A 1 270 ? -17.791 5.843 31.089 1.00 88.81 270 ALA A C 1
ATOM 2153 O O . ALA A 1 270 ? -18.719 5.487 31.806 1.00 88.81 270 ALA A O 1
ATOM 2154 N N . ASN A 1 271 ? -17.458 7.129 30.936 1.00 92.88 271 ASN A N 1
ATOM 2155 C CA . ASN A 1 271 ? -18.144 8.214 31.645 1.00 92.88 271 ASN A CA 1
ATOM 2156 C C . ASN A 1 271 ? -19.631 8.299 31.248 1.00 92.88 271 ASN A C 1
ATOM 2158 O O . ASN A 1 271 ? -20.501 8.470 32.093 1.00 92.88 271 ASN A O 1
ATOM 2162 N N . THR A 1 272 ? -19.947 8.099 29.965 1.00 90.88 272 THR A N 1
ATOM 2163 C CA . THR A 1 272 ? -21.344 8.082 29.501 1.00 90.88 272 THR A CA 1
ATOM 2164 C C . THR A 1 272 ? -22.130 6.931 30.133 1.00 90.88 272 THR A C 1
ATOM 2166 O O . THR A 1 272 ? -23.259 7.129 30.570 1.00 90.88 272 THR A O 1
ATOM 2169 N N . VAL A 1 273 ? -21.540 5.734 30.209 1.00 93.81 273 VAL A N 1
ATOM 2170 C CA . VAL A 1 273 ? -22.163 4.572 30.863 1.00 93.81 273 VAL A CA 1
ATOM 2171 C C . VAL A 1 273 ? -22.367 4.828 32.357 1.00 93.81 273 VAL A C 1
ATOM 2173 O O . VAL A 1 273 ? -23.418 4.490 32.891 1.00 93.81 273 VAL A O 1
ATOM 2176 N N . GLU A 1 274 ? -21.401 5.464 33.018 1.00 94.31 274 GLU A N 1
ATOM 2177 C CA . GLU A 1 274 ? -21.499 5.829 34.432 1.00 94.31 274 GLU A CA 1
ATOM 2178 C C . GLU A 1 274 ? -22.632 6.837 34.687 1.00 94.31 274 GLU A C 1
ATOM 2180 O O . GLU A 1 274 ? -23.466 6.607 35.561 1.00 94.31 274 GLU A O 1
ATOM 2185 N N . GLN A 1 275 ? -22.751 7.880 33.857 1.00 92.31 275 GLN A N 1
ATOM 2186 C CA . GLN A 1 275 ? -23.864 8.836 33.932 1.00 92.31 275 GLN A CA 1
ATOM 2187 C C . GLN A 1 275 ? -25.226 8.178 33.680 1.00 92.31 275 GLN A C 1
ATOM 2189 O O . GLN A 1 275 ? -26.199 8.497 34.361 1.00 92.31 275 GLN A O 1
ATOM 2194 N N . ILE A 1 276 ? -25.316 7.251 32.718 1.00 94.75 276 ILE A N 1
ATOM 2195 C CA . ILE A 1 276 ? -26.555 6.498 32.464 1.00 94.75 276 ILE A CA 1
ATOM 2196 C C . ILE A 1 276 ? -26.940 5.686 33.705 1.00 94.75 276 ILE A C 1
ATOM 2198 O O . ILE A 1 276 ? -28.089 5.752 34.136 1.00 94.75 276 ILE A O 1
ATOM 2202 N N . ALA A 1 277 ? -25.982 4.990 34.320 1.00 94.81 277 ALA A N 1
ATOM 2203 C CA . ALA A 1 277 ? -26.232 4.197 35.518 1.00 94.81 277 ALA A CA 1
ATOM 2204 C C . ALA A 1 277 ? -26.686 5.057 36.714 1.00 94.81 277 ALA A C 1
ATOM 2206 O O . ALA A 1 277 ? -27.539 4.631 37.493 1.00 94.81 277 ALA A O 1
ATOM 2207 N N . GLU A 1 278 ? -26.154 6.273 36.875 1.00 95.38 278 GLU A N 1
ATOM 2208 C CA . GLU A 1 278 ? -26.630 7.212 37.902 1.00 95.38 278 GLU A CA 1
ATOM 2209 C C . GLU A 1 278 ? -28.074 7.658 37.653 1.00 95.38 278 GLU A C 1
ATOM 2211 O O . GLU A 1 278 ? -28.894 7.641 38.575 1.00 95.38 278 GLU A O 1
ATOM 2216 N N . VAL A 1 279 ? -28.416 8.005 36.410 1.00 95.81 279 VAL A N 1
ATOM 2217 C CA . VAL A 1 279 ? -29.791 8.379 36.046 1.00 95.81 279 VAL A CA 1
ATOM 2218 C C . VAL A 1 279 ? -30.753 7.219 36.305 1.00 95.81 279 VAL A C 1
ATOM 2220 O O . VAL A 1 279 ? -31.813 7.434 36.893 1.00 95.81 279 VAL A O 1
ATOM 2223 N N . GLU A 1 280 ? -30.380 5.991 35.945 1.00 94.75 280 GLU A N 1
ATOM 2224 C CA . GLU A 1 280 ? -31.185 4.795 36.217 1.00 94.75 280 GLU A CA 1
ATOM 2225 C C . GLU A 1 280 ? -31.423 4.592 37.721 1.00 94.75 280 GLU A C 1
ATOM 2227 O O . GLU A 1 280 ? -32.570 4.394 38.127 1.00 94.75 280 GLU A O 1
ATOM 2232 N N . ARG A 1 281 ? -30.396 4.753 38.571 1.00 95.50 281 ARG A N 1
ATOM 2233 C CA . ARG A 1 281 ? -30.565 4.673 40.037 1.00 95.50 281 ARG A CA 1
ATOM 2234 C C . ARG A 1 281 ? -31.522 5.732 40.574 1.00 95.50 281 ARG A C 1
ATOM 2236 O O . ARG A 1 281 ? -32.428 5.403 41.335 1.00 95.50 281 ARG A O 1
ATOM 2243 N N . THR A 1 282 ? -31.358 6.992 40.167 1.00 95.88 282 THR A N 1
ATOM 2244 C CA . THR A 1 282 ? -32.250 8.072 40.635 1.00 95.88 282 THR A CA 1
ATOM 2245 C C . THR A 1 282 ? -33.693 7.859 40.179 1.00 95.88 282 THR A C 1
ATOM 2247 O O . THR A 1 282 ? -34.635 8.165 40.913 1.00 95.88 282 THR A O 1
ATOM 2250 N N . TYR A 1 283 ? -33.888 7.288 38.989 1.00 93.62 283 TYR A N 1
ATOM 2251 C CA . TYR A 1 283 ? -35.206 6.937 38.481 1.00 93.62 283 TYR A CA 1
ATOM 2252 C C . TYR A 1 283 ? -35.861 5.820 39.307 1.00 93.62 283 TYR A C 1
ATOM 2254 O O . TYR A 1 283 ? -37.039 5.926 39.658 1.00 93.62 283 TYR A O 1
ATOM 2262 N N . GLU A 1 284 ? -35.108 4.777 39.664 1.00 95.69 284 GLU A N 1
ATOM 2263 C CA . GLU A 1 284 ? -35.586 3.700 40.537 1.00 95.69 284 GLU A CA 1
ATOM 2264 C C . GLU A 1 284 ? -35.929 4.199 41.948 1.00 95.69 284 GLU A C 1
ATOM 2266 O O . GLU A 1 284 ? -36.985 3.845 42.479 1.00 95.69 284 GLU A O 1
ATOM 2271 N N . GLU A 1 285 ? -35.097 5.063 42.535 1.00 95.62 285 GLU A N 1
ATOM 2272 C CA . GLU A 1 285 ? -35.365 5.690 43.837 1.00 95.62 285 GLU A CA 1
ATOM 2273 C C . GLU A 1 285 ? -36.663 6.509 43.810 1.00 95.62 285 GLU A C 1
ATOM 2275 O O . GLU A 1 285 ? -37.523 6.351 44.682 1.00 95.62 285 GLU A O 1
ATOM 2280 N N . LEU A 1 286 ? -36.865 7.322 42.767 1.00 96.06 286 LEU A N 1
ATOM 2281 C CA . LEU A 1 286 ? -38.085 8.113 42.607 1.00 96.06 286 LEU A CA 1
ATOM 2282 C C . LEU A 1 286 ? -39.327 7.218 42.444 1.00 96.06 286 LEU A C 1
ATOM 2284 O O . LEU A 1 286 ? -40.386 7.505 43.011 1.00 96.06 286 LEU A O 1
ATOM 2288 N N . GLN A 1 287 ? -39.210 6.111 41.697 1.00 93.94 287 GLN A N 1
ATOM 2289 C CA . GLN A 1 287 ? -40.290 5.127 41.570 1.00 93.94 287 GLN A CA 1
ATOM 2290 C C . GLN A 1 287 ? -40.636 4.477 42.916 1.00 93.94 287 GLN A C 1
ATOM 2292 O O . GLN A 1 287 ? -41.818 4.271 43.208 1.00 93.94 287 GLN A O 1
ATOM 2297 N N . GLN A 1 288 ? -39.637 4.153 43.742 1.00 94.50 288 GLN A N 1
ATOM 2298 C CA . GLN A 1 288 ? -39.862 3.603 45.081 1.00 94.50 288 GLN A CA 1
ATOM 2299 C C . GLN A 1 288 ? -40.549 4.620 45.995 1.00 94.50 288 GLN A C 1
ATOM 2301 O O . GLN A 1 288 ? -41.509 4.266 46.682 1.00 94.50 288 GLN A O 1
ATOM 2306 N N . GLN A 1 289 ? -40.124 5.885 45.950 1.00 94.25 289 GLN A N 1
ATOM 2307 C CA . GLN A 1 289 ? -40.715 6.954 46.751 1.00 94.25 289 GLN A CA 1
ATOM 2308 C C . GLN A 1 289 ? -42.188 7.194 46.387 1.00 94.25 289 GLN A C 1
ATOM 2310 O O . GLN A 1 289 ? -43.042 7.246 47.270 1.00 94.25 289 GLN A O 1
ATOM 2315 N N . LEU A 1 290 ? -42.519 7.230 45.091 1.00 94.31 290 LEU A N 1
ATOM 2316 C CA . LEU A 1 290 ? -43.906 7.348 44.623 1.00 94.31 290 LEU A CA 1
ATOM 2317 C C . LEU A 1 290 ? -44.786 6.168 45.061 1.00 94.31 290 LEU A C 1
ATOM 2319 O O . LEU A 1 290 ? -45.940 6.374 45.439 1.00 94.31 290 LEU A O 1
ATOM 2323 N N . ARG A 1 291 ? -44.261 4.935 45.028 1.00 93.44 291 ARG A N 1
ATOM 2324 C CA . ARG A 1 291 ? -44.989 3.750 45.517 1.00 93.44 291 ARG A CA 1
ATOM 2325 C C . ARG A 1 291 ? -45.235 3.816 47.024 1.00 93.44 291 ARG A C 1
ATOM 2327 O O . ARG A 1 291 ? -46.335 3.489 47.463 1.00 93.44 291 ARG A O 1
ATOM 2334 N N . ALA A 1 292 ? -44.243 4.252 47.801 1.00 91.69 292 ALA A N 1
ATOM 2335 C CA . ALA A 1 292 ? -44.376 4.411 49.247 1.00 91.69 292 ALA A CA 1
ATOM 2336 C C . ALA A 1 292 ? -45.424 5.480 49.610 1.00 91.69 292 ALA A C 1
ATOM 2338 O O . ALA A 1 292 ? -46.297 5.225 50.441 1.00 91.69 292 ALA A O 1
ATOM 2339 N N . ASP A 1 293 ? -45.402 6.632 48.934 1.00 93.38 293 ASP A N 1
ATOM 2340 C CA . ASP A 1 293 ? -46.380 7.707 49.139 1.00 93.38 293 ASP A CA 1
ATOM 2341 C C . ASP A 1 293 ? -47.805 7.285 48.750 1.00 93.38 293 ASP A C 1
ATOM 2343 O O . ASP A 1 293 ? -48.770 7.633 49.438 1.00 93.38 293 ASP A O 1
ATOM 2347 N N . ALA A 1 294 ? -47.961 6.520 47.664 1.00 92.06 294 ALA A N 1
ATOM 2348 C CA . ALA A 1 294 ? -49.254 5.969 47.262 1.00 92.06 294 ALA A CA 1
ATOM 2349 C C . ALA A 1 294 ? -49.806 4.996 48.318 1.00 92.06 294 ALA A C 1
ATOM 2351 O O . ALA A 1 294 ? -50.951 5.152 48.744 1.00 92.06 294 ALA A O 1
ATOM 2352 N N . ALA A 1 295 ? -48.977 4.069 48.810 1.00 92.44 295 ALA A N 1
ATOM 2353 C CA . ALA A 1 295 ? -49.358 3.132 49.866 1.00 92.44 295 ALA A CA 1
ATOM 2354 C C . ALA A 1 295 ? -49.730 3.851 51.177 1.00 92.44 295 ALA A C 1
ATOM 2356 O O . ALA A 1 295 ? -50.698 3.481 51.841 1.00 92.44 295 ALA A O 1
ATOM 2357 N N . ALA A 1 296 ? -49.011 4.922 51.534 1.00 89.81 296 ALA A N 1
ATOM 2358 C CA . ALA A 1 296 ? -49.339 5.739 52.700 1.00 89.81 296 ALA A CA 1
ATOM 2359 C C . ALA A 1 296 ? -50.706 6.433 52.552 1.00 89.81 296 ALA A C 1
ATOM 2361 O O . ALA A 1 296 ? -51.492 6.462 53.501 1.00 89.81 296 ALA A O 1
ATOM 2362 N N . ARG A 1 297 ? -51.029 6.964 51.363 1.00 87.56 297 ARG A N 1
ATOM 2363 C CA . ARG A 1 297 ? -52.341 7.580 51.090 1.00 87.56 297 ARG A CA 1
ATOM 2364 C C . ARG A 1 297 ? -53.478 6.563 51.117 1.00 87.56 297 ARG A C 1
ATOM 2366 O O . ARG A 1 297 ? -54.526 6.875 51.680 1.00 87.56 297 ARG A O 1
ATOM 2373 N N . GLU A 1 298 ? -53.275 5.369 50.563 1.00 87.94 298 GLU A N 1
ATOM 2374 C CA . GLU A 1 298 ? -54.253 4.276 50.645 1.00 87.94 298 GLU A CA 1
ATOM 2375 C C . GLU A 1 298 ? -54.503 3.848 52.093 1.00 87.94 298 GLU A C 1
ATOM 2377 O O . GLU A 1 298 ? -55.656 3.724 52.499 1.00 87.94 298 GLU A O 1
ATOM 2382 N N . ALA A 1 299 ? -53.453 3.713 52.909 1.00 85.94 299 ALA A N 1
ATOM 2383 C CA . ALA A 1 299 ? -53.598 3.376 54.324 1.00 85.94 299 ALA A CA 1
ATOM 2384 C C . ALA A 1 299 ? -54.405 4.436 55.098 1.00 85.94 299 ALA A C 1
ATOM 2386 O O . ALA A 1 299 ? -55.267 4.096 55.909 1.00 85.94 299 ALA A O 1
ATOM 2387 N N . VAL A 1 300 ? -54.173 5.726 54.822 1.00 90.50 300 VAL A N 1
ATOM 2388 C CA . VAL A 1 300 ? -54.942 6.825 55.432 1.00 90.50 300 VAL A CA 1
ATOM 2389 C C . VAL A 1 300 ? -56.401 6.821 54.964 1.00 90.50 300 VAL A C 1
ATOM 2391 O O . VAL A 1 300 ? -57.298 7.069 55.771 1.00 90.50 300 VAL A O 1
ATOM 2394 N N . ALA A 1 301 ? -56.660 6.541 53.685 1.00 86.00 301 ALA A N 1
ATOM 2395 C CA . ALA A 1 301 ? -58.019 6.428 53.160 1.00 86.00 301 ALA A CA 1
ATOM 2396 C C . ALA A 1 301 ? -58.772 5.249 53.800 1.00 86.00 301 ALA A C 1
ATOM 2398 O O . ALA A 1 301 ? -59.875 5.442 54.308 1.00 86.00 301 ALA A O 1
ATOM 2399 N N . ALA A 1 302 ? -58.142 4.075 53.882 1.00 85.00 302 ALA A N 1
ATOM 2400 C CA . ALA A 1 302 ? -58.711 2.889 54.517 1.00 85.00 302 ALA A CA 1
ATOM 2401 C C . ALA A 1 302 ? -59.011 3.109 56.009 1.00 85.00 302 ALA A C 1
ATOM 2403 O O . ALA A 1 302 ? -60.049 2.673 56.503 1.00 85.00 302 ALA A O 1
ATOM 2404 N N . ALA A 1 303 ? -58.142 3.829 56.729 1.00 83.44 303 ALA A N 1
ATOM 2405 C CA . ALA A 1 303 ? -58.388 4.186 58.125 1.00 83.44 303 ALA A CA 1
ATOM 2406 C C . ALA A 1 303 ? -59.630 5.082 58.283 1.00 83.44 303 ALA A C 1
ATOM 2408 O O . ALA A 1 303 ? -60.458 4.831 59.158 1.00 83.44 303 ALA A O 1
ATOM 2409 N N . ARG A 1 304 ? -59.801 6.085 57.408 1.00 84.56 304 ARG A N 1
ATOM 2410 C CA . ARG A 1 304 ? -60.989 6.960 57.409 1.00 84.56 304 ARG A CA 1
ATOM 2411 C C . ARG A 1 304 ? -62.269 6.210 57.046 1.00 84.56 304 ARG A C 1
ATOM 2413 O O . ARG A 1 304 ? -63.310 6.470 57.641 1.00 84.56 304 ARG A O 1
ATOM 2420 N N . GLU A 1 305 ? -62.207 5.289 56.087 1.00 81.19 305 GLU A N 1
ATOM 2421 C CA . GLU A 1 305 ? -63.351 4.442 55.735 1.00 81.19 305 GLU A CA 1
ATOM 2422 C C . GLU A 1 305 ? -63.736 3.508 56.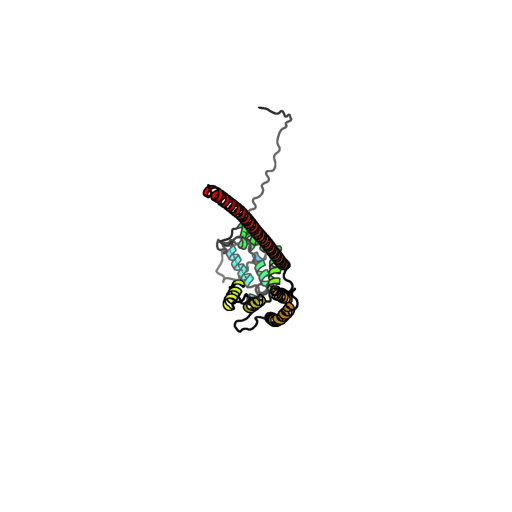887 1.00 81.19 305 GLU A C 1
ATOM 2424 O O . GLU A 1 305 ? -64.914 3.411 57.222 1.00 81.19 305 GLU A O 1
ATOM 2429 N N . ALA A 1 306 ? -62.761 2.879 57.550 1.00 79.25 306 ALA A N 1
ATOM 2430 C CA . ALA A 1 306 ? -63.014 2.034 58.715 1.00 79.25 306 ALA A CA 1
ATOM 2431 C C . ALA A 1 306 ? -63.665 2.816 59.870 1.00 79.25 306 ALA A C 1
ATOM 2433 O O . ALA A 1 306 ? -64.595 2.319 60.506 1.00 79.25 306 ALA A O 1
ATOM 2434 N N . GLU A 1 307 ? -63.225 4.053 60.111 1.00 78.94 307 GLU A N 1
ATOM 2435 C CA . GLU A 1 307 ? -63.813 4.942 61.116 1.00 78.94 307 GLU A CA 1
ATOM 2436 C C . GLU A 1 307 ? -65.251 5.352 60.746 1.00 78.94 307 GLU A C 1
ATOM 2438 O O . GLU A 1 307 ? -66.149 5.310 61.588 1.00 78.94 307 GLU A O 1
ATOM 2443 N N . ALA A 1 308 ? -65.511 5.658 59.471 1.00 79.06 308 ALA A N 1
ATOM 2444 C CA . ALA A 1 308 ? -66.858 5.947 58.980 1.00 79.06 308 ALA A CA 1
ATOM 2445 C C . ALA A 1 308 ? -67.803 4.737 59.108 1.00 79.06 308 ALA A C 1
ATOM 2447 O O . ALA A 1 308 ? -68.955 4.894 59.518 1.00 79.06 308 ALA A O 1
ATOM 2448 N N . VAL A 1 309 ? -67.318 3.525 58.815 1.00 81.19 309 VAL A N 1
ATOM 2449 C CA . VAL A 1 309 ? -68.075 2.276 58.995 1.00 81.19 309 VAL A CA 1
ATOM 2450 C C . VAL A 1 309 ? -68.361 2.017 60.474 1.00 81.19 309 VAL A C 1
ATOM 2452 O O . VAL A 1 309 ? -69.485 1.649 60.817 1.00 81.19 309 VAL A O 1
ATOM 2455 N N . ALA A 1 310 ? -67.391 2.250 61.361 1.00 76.56 310 ALA A N 1
ATOM 2456 C CA . ALA A 1 310 ? -67.592 2.124 62.802 1.00 76.56 310 ALA A CA 1
ATOM 2457 C C . ALA A 1 310 ? -68.662 3.106 63.316 1.00 76.56 310 ALA A C 1
ATOM 2459 O O . ALA A 1 310 ? -69.568 2.694 64.042 1.00 76.56 310 ALA A O 1
ATOM 2460 N N . MET A 1 311 ? -68.629 4.369 62.875 1.00 76.25 311 MET A N 1
ATOM 2461 C CA . MET A 1 311 ? -69.656 5.359 63.224 1.00 76.25 311 MET A CA 1
ATOM 2462 C C . MET A 1 311 ? -71.045 4.989 62.680 1.00 76.25 311 MET A C 1
ATOM 2464 O O . MET A 1 311 ? -72.042 5.140 63.386 1.00 76.25 311 MET A O 1
ATOM 2468 N N . ALA A 1 312 ? -71.141 4.467 61.453 1.00 73.88 312 ALA A N 1
ATOM 2469 C CA . ALA A 1 312 ? -72.409 3.994 60.887 1.00 73.88 312 ALA A CA 1
ATOM 2470 C C . ALA A 1 312 ? -72.961 2.760 61.635 1.00 73.88 312 ALA A C 1
ATOM 2472 O O . ALA A 1 312 ? -74.171 2.639 61.855 1.00 73.88 312 ALA A O 1
ATOM 2473 N N . ALA A 1 313 ? -72.081 1.861 62.083 1.00 72.12 313 ALA A N 1
ATOM 2474 C CA . ALA A 1 313 ? -72.447 0.718 62.917 1.00 72.12 313 ALA A CA 1
ATOM 2475 C C . ALA A 1 313 ? -72.930 1.144 64.319 1.00 72.12 313 ALA A C 1
ATOM 2477 O O . ALA A 1 313 ? -73.865 0.554 64.854 1.00 72.12 313 ALA A O 1
ATOM 2478 N N . GLU A 1 314 ? -72.344 2.185 64.918 1.00 71.62 314 GLU A N 1
ATOM 2479 C CA . GLU A 1 314 ? -72.858 2.756 66.172 1.00 71.62 314 GLU A CA 1
ATOM 2480 C C . GLU A 1 314 ? -74.208 3.457 65.990 1.00 71.62 314 GLU A C 1
ATOM 2482 O O . GLU A 1 314 ? -75.087 3.335 66.845 1.00 71.62 314 GLU A O 1
ATOM 2487 N N . GLN A 1 315 ? -74.401 4.178 64.882 1.00 68.00 315 GLN A N 1
ATOM 2488 C CA . GLN A 1 315 ? -75.678 4.834 64.603 1.00 68.00 315 GLN A CA 1
ATOM 2489 C C . GLN A 1 315 ? -76.810 3.830 64.368 1.00 68.00 315 GLN A C 1
ATOM 2491 O O . GLN A 1 315 ? -77.899 4.043 64.889 1.00 68.00 315 GLN A O 1
ATOM 2496 N N . SER A 1 316 ? -76.569 2.728 63.652 1.00 68.12 316 SER A N 1
ATOM 2497 C CA . SER A 1 316 ? -77.586 1.680 63.448 1.00 68.12 316 SER A CA 1
ATOM 2498 C C . SER A 1 316 ? -78.001 0.997 64.755 1.00 68.12 316 SER A C 1
ATOM 2500 O O . SER A 1 316 ? -79.195 0.860 65.005 1.00 68.12 316 SER A O 1
ATOM 2502 N N . LYS A 1 317 ? -77.056 0.703 65.660 1.00 65.50 317 LYS A N 1
ATOM 2503 C CA . LYS A 1 317 ? -77.378 0.170 67.000 1.00 65.50 317 LYS A CA 1
ATOM 2504 C C . LYS A 1 317 ? -78.306 1.079 67.813 1.00 65.50 317 LYS A C 1
ATOM 2506 O O . LYS A 1 317 ? -79.152 0.579 68.539 1.00 65.50 317 LYS A O 1
ATOM 2511 N N . LYS A 1 318 ? -78.186 2.404 67.673 1.00 59.66 318 LYS A N 1
ATOM 2512 C CA . LYS A 1 318 ? -79.074 3.371 68.347 1.00 59.66 318 LYS A CA 1
ATOM 2513 C C . LYS A 1 318 ? -80.515 3.375 67.826 1.00 59.66 318 LYS A C 1
ATOM 2515 O O . LYS A 1 318 ? -81.388 3.854 68.541 1.00 59.66 318 LYS A O 1
ATOM 2520 N N . TYR A 1 319 ? -80.761 2.903 66.605 1.00 57.53 319 TYR A N 1
ATOM 2521 C CA . TYR A 1 319 ? -82.108 2.826 66.030 1.00 57.53 319 TYR A CA 1
ATOM 2522 C C . TYR A 1 319 ? -82.789 1.472 66.274 1.00 57.53 319 TYR A C 1
ATOM 2524 O O . TYR A 1 319 ? -84.013 1.436 66.300 1.00 57.53 319 TYR A O 1
ATOM 2532 N N . ASP A 1 320 ? -82.029 0.399 66.512 1.00 55.69 320 ASP A N 1
ATOM 2533 C CA . ASP A 1 320 ? -82.571 -0.932 66.841 1.00 55.69 320 ASP A CA 1
ATOM 2534 C C . ASP A 1 320 ? -82.974 -1.087 68.330 1.00 55.69 320 ASP A C 1
ATOM 2536 O O . ASP A 1 320 ? -83.607 -2.074 68.702 1.00 55.69 320 ASP A O 1
ATOM 2540 N N . GLU A 1 321 ? -82.623 -0.123 69.191 1.00 54.28 321 GLU A N 1
ATOM 2541 C CA . GLU A 1 321 ? -82.984 -0.085 70.623 1.00 54.28 321 GLU A CA 1
ATOM 2542 C C . GLU A 1 321 ? -84.241 0.767 70.939 1.00 54.28 321 GLU A C 1
ATOM 2544 O O . GLU A 1 321 ? -84.547 0.994 72.113 1.00 54.28 321 GLU A O 1
ATOM 2549 N N . LEU A 1 322 ? -84.975 1.232 69.917 1.00 48.84 322 LEU A N 1
ATOM 2550 C CA . LEU A 1 322 ? -86.259 1.953 70.035 1.00 48.84 322 LEU A CA 1
ATOM 2551 C C . LEU A 1 322 ? -87.456 1.054 69.702 1.00 48.84 322 LEU A C 1
ATOM 2553 O O . LEU A 1 322 ? -88.468 1.148 70.434 1.00 48.84 322 LEU A O 1
#

Foldseek 3Di:
DDDDDDDDDDDDDDDDDDDDPDDPDPPDPPDPDDDDDDDDDDDPDDQLDLVVLVVDDPVDDDAFDADPVRQTDDPVNVVLVSVVVVQCPPCVLNNPPDPDPVPDDVVSVVVSCSSVPNPVVVVQLSPADPPDDSVVSNVVSVCCPDPNNVVVVVVVVVVVVVPPADWPCVPHDLVNVQVVVCVVVVDRQAPLNSLLSGQADPVRDGNDVLSVVSNVVVVVLVVVVVVCVVPVVDDNNCSSVVSCCVSVNDDDPVVVVVVVVVVVVVVVVVVVVVVVVVVVVVVVVVVVVVVVVVVVVVVVVVVVVVVVVVVVVVVVVVVVVD

Mean predicted aligned error: 19.92 Å